Protein AF-A0A8S1ESE0-F1 (afdb_monomer_lite)

InterPro domains:
  IPR007255 Conserved oligomeric Golgi complex subunit 8 [PF04124] (12-196)
  IPR007255 Conserved oligomeric Golgi complex subunit 8 [PTHR21311] (11-193)

Foldseek 3Di:
DDDDPVVPVVVVVVPQPPVRVVVVVVVVVVVVVVVVVVVVVVCVVCVVVVVVVVVVVVVVVVVVVVVVVVVVVVVVVVVVVVVVVVVVVVVVVVVVVVVVVVVQVVPCPNVVVVLLCLLVVLVVCLVVVVLVVLLVQLVVLVVLVVPVVNCVDVSNVVSSVSSVVVLVVSLVVLVVVCVDDDDPVVNVVSVVSNVSSPVPD

Structure (mmCIF, N/CA/C/O backbone):
data_AF-A0A8S1ESE0-F1
#
_entry.id   AF-A0A8S1ESE0-F1
#
loop_
_atom_site.group_PDB
_atom_site.id
_atom_site.type_symbol
_atom_site.label_atom_id
_atom_site.label_alt_id
_atom_site.label_comp_id
_atom_site.label_asym_id
_atom_site.label_entity_id
_atom_site.label_seq_id
_atom_site.pdbx_PDB_ins_code
_atom_site.Cartn_x
_atom_site.Cartn_y
_atom_site.Cartn_z
_atom_site.occupancy
_atom_site.B_iso_or_equiv
_atom_site.auth_seq_id
_atom_site.auth_comp_id
_atom_site.auth_asym_id
_atom_site.auth_atom_id
_atom_site.pdbx_PDB_model_num
ATOM 1 N N . MET A 1 1 ? -16.650 19.717 72.708 1.00 40.62 1 MET A N 1
ATOM 2 C CA . MET A 1 1 ? -17.968 20.384 72.777 1.00 40.62 1 MET A CA 1
ATOM 3 C C . MET A 1 1 ? -19.010 19.280 72.796 1.00 40.62 1 MET A C 1
ATOM 5 O O . MET A 1 1 ? -19.643 18.995 71.796 1.00 40.62 1 MET A O 1
ATOM 9 N N . GLU A 1 2 ? -19.094 18.599 73.927 1.00 42.59 2 GLU A N 1
ATOM 10 C CA . GLU A 1 2 ? -20.045 17.534 74.241 1.00 42.59 2 GLU A CA 1
ATOM 11 C C . GLU A 1 2 ? -20.475 17.885 75.658 1.00 42.59 2 GLU A C 1
ATOM 13 O O . GLU A 1 2 ? -19.600 17.885 76.519 1.00 42.59 2 GLU A O 1
ATOM 18 N N . ASN A 1 3 ? -21.718 18.350 75.857 1.00 46.06 3 ASN A N 1
ATOM 19 C CA . ASN A 1 3 ? -22.438 18.314 77.148 1.00 46.06 3 ASN A CA 1
ATOM 20 C C . ASN A 1 3 ? -23.790 19.058 77.197 1.00 46.06 3 ASN A C 1
ATOM 22 O O . ASN A 1 3 ? -24.412 19.064 78.254 1.00 46.06 3 ASN A O 1
ATOM 26 N N . ASP A 1 4 ? -24.329 19.611 76.106 1.00 44.00 4 ASP A N 1
ATOM 27 C CA . ASP A 1 4 ? -25.572 20.409 76.213 1.00 44.00 4 ASP A CA 1
ATOM 28 C C . ASP A 1 4 ? -26.893 19.651 75.968 1.00 44.00 4 ASP A C 1
ATOM 30 O O . ASP A 1 4 ? -27.961 20.247 76.063 1.00 44.00 4 ASP A O 1
ATOM 34 N N . ILE A 1 5 ? -26.874 18.334 75.712 1.00 48.06 5 ILE A N 1
ATOM 35 C CA . ILE A 1 5 ? -28.115 17.548 75.498 1.00 48.06 5 ILE A CA 1
ATOM 36 C C . ILE A 1 5 ? -28.551 16.774 76.764 1.00 48.06 5 ILE A C 1
ATOM 38 O O . ILE A 1 5 ? -29.703 16.367 76.875 1.00 48.06 5 ILE A O 1
ATOM 42 N N . GLN A 1 6 ? -27.680 16.613 77.768 1.00 47.91 6 GLN A N 1
ATOM 43 C CA . GLN A 1 6 ? -27.980 15.813 78.972 1.00 47.91 6 GLN A CA 1
ATOM 44 C C . GLN A 1 6 ? -28.647 16.592 80.124 1.00 47.91 6 GLN A C 1
ATOM 46 O O . GLN A 1 6 ? -29.300 15.987 80.971 1.00 47.91 6 GLN A O 1
ATOM 51 N N . LEU A 1 7 ? -28.559 17.924 80.137 1.00 50.22 7 LEU A N 1
ATOM 52 C CA . LEU A 1 7 ? -29.044 18.773 81.237 1.00 50.22 7 LEU A CA 1
ATOM 53 C C . LEU A 1 7 ? -30.581 18.937 81.378 1.00 50.22 7 LEU A C 1
ATOM 55 O O . LEU A 1 7 ? -31.019 19.144 82.514 1.00 50.22 7 LEU A O 1
ATOM 59 N N . PRO A 1 8 ? -31.427 18.835 80.327 1.00 53.25 8 PRO A N 1
ATOM 60 C CA . PRO A 1 8 ? -32.885 18.909 80.498 1.00 53.25 8 PRO A CA 1
ATOM 61 C C . PRO A 1 8 ? -33.459 17.588 81.024 1.00 53.25 8 PRO A C 1
ATOM 63 O O . PRO A 1 8 ? -34.237 17.564 81.972 1.00 53.25 8 PRO A O 1
ATOM 66 N N . ILE A 1 9 ? -32.991 16.473 80.456 1.00 56.25 9 ILE A N 1
ATOM 67 C CA . ILE A 1 9 ? -33.501 15.128 80.736 1.00 56.25 9 ILE A CA 1
ATOM 68 C C . ILE A 1 9 ? -33.190 14.728 82.184 1.00 56.25 9 ILE A C 1
ATOM 70 O O . ILE A 1 9 ? -34.032 14.157 82.869 1.00 56.25 9 ILE A O 1
ATOM 74 N N . GLU A 1 10 ? -32.003 15.064 82.694 1.00 53.03 10 GLU A N 1
ATOM 75 C CA . GLU A 1 10 ? -31.595 14.678 84.049 1.00 53.03 10 GLU A CA 1
ATOM 76 C C . GLU A 1 10 ? -32.344 15.440 85.162 1.00 53.03 10 GLU A C 1
ATOM 78 O O . GLU A 1 10 ? -32.587 14.882 86.235 1.00 53.03 10 GLU A O 1
ATOM 83 N N . ASN A 1 11 ? -32.761 16.687 84.913 1.00 55.25 11 ASN A N 1
ATOM 84 C CA . ASN A 1 11 ? -33.540 17.485 85.869 1.00 55.25 11 ASN A CA 1
ATOM 85 C C . ASN A 1 11 ? -35.035 17.123 85.864 1.00 55.25 11 ASN A C 1
ATOM 87 O O . ASN A 1 11 ? -35.656 17.083 86.932 1.00 55.25 11 ASN A O 1
ATOM 91 N N . ASP A 1 12 ? -35.588 16.769 84.702 1.00 57.03 12 ASP A N 1
ATOM 92 C CA . ASP A 1 12 ? -36.960 16.260 84.583 1.00 57.03 12 ASP A CA 1
ATOM 93 C C . ASP A 1 12 ? -37.095 14.875 85.243 1.00 57.03 12 ASP A C 1
ATOM 95 O O . ASP A 1 12 ? -38.037 14.604 85.985 1.00 57.03 12 ASP A O 1
ATOM 99 N N . ILE A 1 13 ? -36.080 14.017 85.107 1.00 58.22 13 ILE A N 1
ATOM 100 C CA . ILE A 1 13 ? -36.031 12.700 85.761 1.00 58.22 13 ILE A CA 1
ATOM 101 C C . ILE A 1 13 ? -35.985 12.823 87.301 1.00 58.22 13 ILE A C 1
ATOM 103 O O . ILE A 1 13 ? -36.581 12.021 88.014 1.00 58.22 13 ILE A O 1
ATOM 107 N N . ARG A 1 14 ? -35.325 13.838 87.871 1.00 58.34 14 ARG A N 1
ATOM 108 C CA . ARG A 1 14 ? -35.243 13.998 89.342 1.00 58.34 14 ARG A CA 1
ATOM 109 C C . ARG A 1 14 ? -36.521 14.551 89.984 1.00 58.34 14 ARG A C 1
ATOM 111 O O . ARG A 1 14 ? -36.702 14.395 91.190 1.00 58.34 14 ARG A O 1
ATOM 118 N N . THR A 1 15 ? -37.389 15.196 89.207 1.00 61.25 15 THR A N 1
ATOM 119 C CA . THR A 1 15 ? -38.627 15.844 89.682 1.00 61.25 15 THR A CA 1
ATOM 120 C C . THR A 1 15 ? -39.879 14.988 89.474 1.00 61.25 15 THR A C 1
ATOM 122 O O . THR A 1 15 ? -40.893 15.197 90.142 1.00 61.25 15 THR A O 1
ATOM 125 N N . ILE A 1 16 ? -39.803 13.977 88.611 1.00 61.16 16 ILE A N 1
ATOM 126 C CA . ILE A 1 16 ? -40.883 13.032 88.334 1.00 61.16 16 ILE A CA 1
ATOM 127 C C . ILE A 1 16 ? -40.841 11.885 89.357 1.00 61.16 16 ILE A C 1
ATOM 129 O O . ILE A 1 16 ? -39.870 11.137 89.455 1.00 61.16 16 ILE A O 1
ATOM 133 N N . GLY A 1 17 ? -41.914 11.714 90.136 1.00 69.56 17 GLY A N 1
ATOM 134 C CA . GLY A 1 17 ? -42.020 10.614 91.101 1.00 69.56 17 GLY A CA 1
ATOM 135 C C . GLY A 1 17 ? -41.883 9.236 90.432 1.00 69.56 17 GLY A C 1
ATOM 136 O O . GLY A 1 17 ? -42.301 9.045 89.292 1.00 69.56 17 GLY A O 1
ATOM 137 N N . LEU A 1 18 ? -41.346 8.245 91.152 1.00 69.81 18 LEU A N 1
ATOM 138 C CA . LEU A 1 18 ? -41.041 6.889 90.646 1.00 69.81 18 LEU A CA 1
ATOM 139 C C . LEU A 1 18 ? -42.245 6.209 89.947 1.00 69.81 18 LEU A C 1
ATOM 141 O O . LEU A 1 18 ? -42.096 5.490 88.959 1.00 69.81 18 LEU A O 1
ATOM 145 N N . GLU A 1 19 ? -43.460 6.507 90.411 1.00 68.56 19 GLU A N 1
ATOM 146 C CA . GLU A 1 19 ? -44.725 6.041 89.824 1.00 68.56 19 GLU A CA 1
ATOM 147 C C . GLU A 1 19 ? -45.139 6.781 88.541 1.00 68.56 19 GLU A C 1
ATOM 149 O O . GLU A 1 19 ? -45.894 6.261 87.720 1.00 68.56 19 GLU A O 1
ATOM 154 N N . GLN A 1 20 ? -44.664 8.004 88.334 1.00 72.62 20 GLN A N 1
ATOM 155 C CA . GLN A 1 20 ? -44.895 8.768 87.112 1.00 72.62 20 GLN A CA 1
ATOM 156 C C . GLN A 1 20 ? -43.914 8.350 86.009 1.00 72.62 20 GLN A C 1
ATOM 158 O O . GLN A 1 20 ? -44.365 8.105 84.897 1.00 72.62 20 GLN A O 1
ATOM 163 N N . MET A 1 21 ? -42.650 8.060 86.336 1.00 72.25 21 MET A N 1
ATOM 164 C CA . MET A 1 21 ? -41.727 7.398 85.399 1.00 72.25 21 MET A CA 1
ATOM 165 C C . MET A 1 21 ? -42.177 5.999 84.995 1.00 72.25 21 MET A C 1
ATOM 167 O O . MET A 1 21 ? -42.034 5.608 83.840 1.00 72.25 21 MET A O 1
ATOM 171 N N . ARG A 1 22 ? -42.715 5.207 85.932 1.00 76.19 22 ARG A N 1
ATOM 172 C CA . ARG A 1 22 ? -43.282 3.894 85.588 1.00 76.19 22 ARG A CA 1
ATOM 173 C C . ARG A 1 22 ? -44.426 4.031 84.594 1.00 76.19 22 ARG A C 1
ATOM 175 O O . ARG A 1 22 ? -44.467 3.265 83.636 1.00 76.19 22 ARG A O 1
ATOM 182 N N . ARG A 1 23 ? -45.317 5.006 84.794 1.00 80.31 23 ARG A N 1
ATOM 183 C CA . ARG A 1 23 ? -46.411 5.304 83.857 1.00 80.31 23 ARG A CA 1
ATOM 184 C C . ARG A 1 23 ? -45.890 5.759 82.501 1.00 80.31 23 ARG A C 1
ATOM 186 O O . ARG A 1 23 ? -46.337 5.242 81.488 1.00 80.31 23 ARG A O 1
ATOM 193 N N . GLU A 1 24 ? -44.910 6.648 82.484 1.00 83.31 24 GLU A N 1
ATOM 194 C CA . GLU A 1 24 ? -44.305 7.166 81.259 1.00 83.31 24 GLU A CA 1
ATOM 195 C C . GLU A 1 24 ? -43.555 6.079 80.480 1.00 83.31 24 GLU A C 1
ATOM 197 O O . GLU A 1 24 ? -43.712 5.957 79.272 1.00 83.31 24 GLU A O 1
ATOM 202 N N . ARG A 1 25 ? -42.843 5.182 81.169 1.00 84.38 25 ARG A N 1
ATOM 203 C CA . ARG A 1 25 ? -42.200 4.014 80.553 1.00 84.38 25 ARG A CA 1
ATOM 204 C C . ARG A 1 25 ? -43.218 3.029 79.975 1.00 84.38 25 ARG A C 1
ATOM 206 O O . ARG A 1 25 ? -42.961 2.422 78.940 1.00 84.38 25 ARG A O 1
ATOM 213 N N . VAL A 1 26 ? -44.360 2.847 80.641 1.00 85.94 26 VAL A N 1
ATOM 214 C CA . VAL A 1 26 ? -45.461 2.012 80.133 1.00 85.94 26 VAL A CA 1
ATOM 215 C C . VAL A 1 26 ? -46.124 2.660 78.912 1.00 85.94 26 VAL A C 1
ATOM 217 O O . VAL A 1 26 ? -46.437 1.943 77.964 1.00 85.94 26 VAL A O 1
ATOM 220 N N . LEU A 1 27 ? -46.280 3.988 78.899 1.00 89.06 27 LEU A N 1
ATOM 221 C CA . LEU A 1 27 ? -46.780 4.751 77.749 1.00 89.06 27 LEU A CA 1
ATOM 222 C C . LEU A 1 27 ? -45.810 4.701 76.562 1.00 89.06 27 LEU A C 1
ATOM 224 O O . LEU A 1 27 ? -46.213 4.372 75.456 1.00 89.06 27 LEU A O 1
ATOM 228 N N . LEU A 1 28 ? -44.517 4.919 76.790 1.00 89.94 28 LEU A N 1
ATOM 229 C CA . LEU A 1 28 ? -43.495 4.799 75.749 1.00 89.94 28 LEU A CA 1
ATOM 230 C C . LEU A 1 28 ? -43.445 3.387 75.165 1.00 89.94 28 LEU A C 1
ATOM 232 O O . LEU A 1 28 ? -43.337 3.224 73.955 1.00 89.94 28 LEU A O 1
ATOM 236 N N . ALA A 1 29 ? -43.558 2.353 76.003 1.00 90.62 29 ALA A N 1
ATOM 237 C CA . ALA A 1 29 ? -43.597 0.973 75.532 1.00 90.62 29 ALA A CA 1
ATOM 238 C C . ALA A 1 29 ? -44.857 0.670 74.698 1.00 90.62 29 ALA A C 1
ATOM 240 O O . ALA A 1 29 ? -44.781 -0.099 73.737 1.00 90.62 29 ALA A O 1
ATOM 241 N N . SER A 1 30 ? -46.010 1.259 75.038 1.00 89.44 30 SER A N 1
ATOM 242 C CA . SER A 1 30 ? -47.233 1.096 74.246 1.00 89.44 30 SER A CA 1
ATOM 243 C C . SER A 1 30 ? -47.183 1.882 72.934 1.00 89.44 30 SER A C 1
ATOM 245 O O . SER A 1 30 ? -47.622 1.360 71.909 1.00 89.44 30 SER A O 1
ATOM 247 N N . GLU A 1 31 ? -46.592 3.078 72.926 1.00 92.62 31 GLU A N 1
ATOM 248 C CA . GLU A 1 31 ? -46.344 3.862 71.713 1.00 92.62 31 GLU A CA 1
ATOM 249 C C . GLU A 1 31 ? -45.363 3.164 70.774 1.00 92.62 31 GLU A C 1
ATOM 251 O O . GLU A 1 31 ? -45.646 3.049 69.584 1.00 92.62 31 GLU A O 1
ATOM 256 N N . LEU A 1 32 ? -44.263 2.615 71.297 1.00 92.75 32 LEU A N 1
ATOM 257 C CA . LEU A 1 32 ? -43.306 1.840 70.504 1.00 92.75 32 LEU A CA 1
ATOM 258 C C . LEU A 1 32 ? -43.990 0.662 69.811 1.00 92.75 32 LEU A C 1
ATOM 260 O O . LEU A 1 32 ? -43.833 0.471 68.608 1.00 92.75 32 LEU A O 1
ATOM 264 N N . LYS A 1 33 ? -44.818 -0.079 70.554 1.00 92.88 33 LYS A N 1
ATOM 265 C CA . LYS A 1 33 ? -45.583 -1.206 70.011 1.00 92.88 33 LYS A CA 1
ATOM 266 C C . LYS A 1 33 ? -46.629 -0.759 68.980 1.00 92.88 33 LYS A C 1
ATOM 268 O O . LYS A 1 33 ? -46.884 -1.472 68.013 1.00 92.88 33 LYS A O 1
ATOM 273 N N . SER A 1 34 ? -47.221 0.422 69.165 1.00 92.81 34 SER A N 1
ATOM 274 C CA . SER A 1 34 ? -48.139 1.037 68.197 1.00 92.81 34 SER A CA 1
ATOM 275 C C . SER A 1 34 ? -47.418 1.414 66.902 1.00 92.81 34 SER A C 1
ATOM 277 O O . SER A 1 34 ? -47.891 1.073 65.822 1.00 92.81 34 SER A O 1
ATOM 279 N N . ILE A 1 35 ? -46.249 2.051 66.995 1.00 93.88 35 ILE A N 1
ATOM 280 C CA . ILE A 1 35 ? -45.419 2.407 65.838 1.00 93.88 35 ILE A CA 1
ATOM 281 C C . ILE A 1 35 ? -44.959 1.148 65.102 1.00 93.88 35 ILE A C 1
ATOM 283 O O . ILE A 1 35 ? -45.039 1.092 63.880 1.00 93.88 35 ILE A O 1
ATOM 287 N N . GLU A 1 36 ? -44.536 0.113 65.825 1.00 93.56 36 GLU A N 1
ATOM 288 C CA . GLU A 1 36 ? -44.126 -1.161 65.234 1.00 93.56 36 GLU A CA 1
ATOM 289 C C . GLU A 1 36 ? -45.284 -1.824 64.468 1.00 93.56 36 GLU A C 1
ATOM 291 O O . GLU A 1 36 ? -45.109 -2.274 63.333 1.00 93.56 36 GLU A O 1
ATOM 296 N N . SER A 1 37 ? -46.499 -1.784 65.027 1.00 92.25 37 SER A N 1
ATOM 297 C CA . SER A 1 37 ? -47.714 -2.227 64.333 1.00 92.25 37 SER A CA 1
ATOM 298 C C . SER A 1 37 ? -48.011 -1.379 63.095 1.00 92.25 37 SER A C 1
ATOM 300 O O . SER A 1 37 ? -48.342 -1.931 62.051 1.00 92.25 37 SER A O 1
ATOM 302 N N . GLN A 1 38 ? -47.866 -0.053 63.176 1.00 94.56 38 GLN A N 1
ATOM 303 C CA . GLN A 1 38 ? -48.093 0.853 62.045 1.00 94.56 38 GLN A CA 1
ATOM 304 C C . GLN A 1 38 ? -47.075 0.639 60.920 1.00 94.56 38 GLN A C 1
ATOM 306 O O . GLN A 1 38 ? -47.450 0.663 59.750 1.00 94.56 38 GLN A O 1
ATOM 311 N N . ILE A 1 39 ? -45.804 0.398 61.253 1.00 91.75 39 ILE A N 1
ATOM 312 C CA . ILE A 1 39 ? -44.755 0.065 60.282 1.00 91.75 39 ILE A CA 1
ATOM 313 C C . ILE A 1 39 ? -45.067 -1.275 59.621 1.00 91.75 39 ILE A C 1
ATOM 315 O O . ILE A 1 39 ? -44.980 -1.376 58.400 1.00 91.75 39 ILE A O 1
ATOM 319 N N . SER A 1 40 ? -45.464 -2.281 60.403 1.00 91.19 40 SER A N 1
ATOM 320 C CA . SER A 1 40 ? -45.848 -3.593 59.878 1.00 91.19 40 SER A CA 1
ATOM 321 C C . SER A 1 40 ? -47.060 -3.494 58.945 1.00 91.19 40 SER A C 1
ATOM 323 O O . SER A 1 40 ? -47.020 -4.001 57.825 1.00 91.19 40 SER A O 1
ATOM 325 N N . ASP A 1 41 ? -48.096 -2.749 59.338 1.00 92.94 41 ASP A N 1
ATOM 326 C CA . ASP A 1 41 ? -49.284 -2.511 58.514 1.00 92.94 41 ASP A CA 1
ATOM 327 C C . ASP A 1 41 ? -48.955 -1.731 57.237 1.00 92.94 41 ASP A C 1
ATOM 329 O O . ASP A 1 41 ? -49.491 -2.033 56.169 1.00 92.94 41 ASP A O 1
ATOM 333 N N . LEU A 1 42 ? -48.072 -0.732 57.318 1.00 92.88 42 LEU A N 1
ATOM 334 C CA . LEU A 1 42 ? -47.628 0.041 56.160 1.00 92.88 42 LEU A CA 1
ATOM 335 C C . LEU A 1 42 ? -46.800 -0.824 55.203 1.00 92.88 42 LEU A C 1
ATOM 337 O O . LEU A 1 42 ? -47.025 -0.783 53.992 1.00 92.88 42 LEU A O 1
ATOM 341 N N . ALA A 1 43 ? -45.883 -1.630 55.740 1.00 91.12 43 ALA A N 1
ATOM 342 C CA . ALA A 1 43 ? -45.073 -2.569 54.976 1.00 91.12 43 ALA A CA 1
ATOM 343 C C . ALA A 1 43 ? -45.944 -3.639 54.309 1.00 91.12 43 ALA A C 1
ATOM 345 O O . ALA A 1 43 ? -45.733 -3.938 53.138 1.00 91.12 43 ALA A O 1
ATOM 346 N N . PHE A 1 44 ? -46.954 -4.165 55.008 1.00 91.31 44 PHE A N 1
ATOM 347 C CA . PHE A 1 44 ? -47.879 -5.159 54.469 1.00 91.31 44 PHE A CA 1
ATOM 348 C C . PHE A 1 44 ? -48.781 -4.568 53.379 1.00 91.31 44 PHE A C 1
ATOM 350 O O . PHE A 1 44 ? -48.894 -5.141 52.296 1.00 91.31 44 PHE A O 1
ATOM 357 N N . LYS A 1 45 ? -49.373 -3.389 53.617 1.00 92.06 45 LYS A N 1
ATOM 358 C CA . LYS A 1 45 ? -50.244 -2.713 52.639 1.00 92.06 45 LYS A CA 1
ATOM 359 C C . LYS A 1 45 ? -49.500 -2.311 51.366 1.00 92.06 45 LYS A C 1
ATOM 361 O O . LYS A 1 45 ? -50.055 -2.445 50.281 1.00 92.06 45 LYS A O 1
ATOM 366 N N . ASN A 1 46 ? -48.258 -1.841 51.491 1.00 92.44 46 ASN A N 1
ATOM 367 C CA . ASN A 1 46 ? -47.465 -1.343 50.362 1.00 92.44 46 ASN A CA 1
ATOM 368 C C . ASN A 1 46 ? -46.410 -2.337 49.854 1.00 92.44 46 ASN A C 1
ATOM 370 O O . ASN A 1 46 ? -45.582 -1.968 49.021 1.00 92.44 46 ASN A O 1
ATOM 374 N N . TYR A 1 47 ? -46.435 -3.596 50.308 1.00 93.50 47 TYR A N 1
ATOM 375 C CA . TYR A 1 47 ? -45.458 -4.615 49.910 1.00 93.50 47 TYR A CA 1
ATOM 376 C C . TYR A 1 47 ? -45.356 -4.759 48.387 1.00 93.50 47 TYR A C 1
ATOM 378 O O . TYR A 1 47 ? -44.253 -4.805 47.846 1.00 93.50 47 TYR A O 1
ATOM 386 N N . GLY A 1 48 ? -46.500 -4.775 47.690 1.00 93.19 48 GLY A N 1
ATOM 387 C CA . GLY A 1 48 ? -46.551 -4.846 46.227 1.00 93.19 48 GLY A CA 1
ATOM 388 C C . GLY A 1 48 ? -45.802 -3.688 45.569 1.00 93.19 48 GLY A C 1
ATOM 389 O O . GLY A 1 48 ? -44.930 -3.920 44.740 1.00 93.19 48 GLY A O 1
ATOM 390 N N . THR A 1 49 ? -46.048 -2.460 46.027 1.00 93.38 49 THR A N 1
ATOM 391 C CA . THR A 1 49 ? -45.393 -1.247 45.525 1.00 93.38 49 THR A CA 1
ATOM 392 C C . THR A 1 49 ? -43.883 -1.276 45.747 1.00 93.38 49 THR A C 1
ATOM 394 O O . THR A 1 49 ? -43.123 -0.920 44.850 1.00 93.38 49 THR A O 1
ATOM 397 N N . TYR A 1 50 ? -43.426 -1.728 46.920 1.00 93.75 50 TYR A N 1
ATOM 398 C CA . TYR A 1 50 ? -41.994 -1.874 47.197 1.00 93.75 50 TYR A CA 1
ATOM 399 C C . TYR A 1 50 ? -41.355 -2.977 46.348 1.00 93.75 50 TYR A C 1
ATOM 401 O O . TYR A 1 50 ? -40.254 -2.792 45.829 1.00 93.75 50 TYR A O 1
ATOM 409 N N . ALA A 1 51 ? -42.049 -4.100 46.161 1.00 94.06 51 ALA A N 1
ATOM 410 C CA . ALA A 1 51 ? -41.587 -5.183 45.303 1.00 94.06 51 ALA A CA 1
ATOM 411 C C . ALA A 1 51 ? -41.506 -4.744 43.831 1.00 94.06 51 ALA A C 1
ATOM 413 O O . ALA A 1 51 ? -40.526 -5.057 43.156 1.00 94.06 51 ALA A O 1
ATOM 414 N N . ASP A 1 52 ? -42.487 -3.984 43.345 1.00 95.62 52 ASP A N 1
ATOM 415 C CA . ASP A 1 52 ? -42.502 -3.426 41.991 1.00 95.62 52 ASP A CA 1
ATOM 416 C C . ASP A 1 52 ? -41.414 -2.369 41.794 1.00 95.62 52 ASP A C 1
ATOM 418 O O . ASP A 1 52 ? -40.699 -2.412 40.795 1.00 95.62 52 ASP A O 1
ATOM 422 N N . ALA A 1 53 ? -41.208 -1.475 42.764 1.00 95.19 53 ALA A N 1
ATOM 423 C CA . ALA A 1 53 ? -40.117 -0.500 42.731 1.00 95.19 53 ALA A CA 1
ATOM 424 C C . ALA A 1 53 ? -38.737 -1.182 42.733 1.00 95.19 53 ALA A C 1
ATOM 426 O O . ALA A 1 53 ? -37.831 -0.767 42.005 1.00 95.19 53 ALA A O 1
ATOM 427 N N . GLY A 1 54 ? -38.581 -2.256 43.513 1.00 95.50 54 GLY A N 1
ATOM 428 C CA . GLY A 1 54 ? -37.373 -3.079 43.529 1.00 95.50 54 GLY A CA 1
ATOM 429 C C . GLY A 1 54 ? -37.131 -3.782 42.192 1.00 95.50 54 GLY A C 1
ATOM 430 O O . GLY A 1 54 ? -36.020 -3.713 41.665 1.00 95.50 54 GLY A O 1
ATOM 431 N N . ARG A 1 55 ? -38.173 -4.387 41.602 1.00 95.12 55 ARG A N 1
ATOM 432 C CA . ARG A 1 55 ? -38.119 -4.993 40.259 1.00 95.12 55 ARG A CA 1
ATOM 433 C C . ARG A 1 55 ? -37.741 -3.970 39.192 1.00 95.12 55 ARG A C 1
ATOM 435 O O . ARG A 1 55 ? -36.775 -4.186 38.473 1.00 95.12 55 ARG A O 1
ATOM 442 N N . ALA A 1 56 ? -38.424 -2.827 39.154 1.00 95.12 56 ALA A N 1
ATOM 443 C CA . ALA A 1 56 ? -38.144 -1.764 38.193 1.00 95.12 56 ALA A CA 1
ATOM 444 C C . ALA A 1 56 ? -36.704 -1.242 38.319 1.00 95.12 56 ALA A C 1
ATOM 446 O O . ALA A 1 56 ? -36.027 -1.018 37.319 1.00 95.12 56 ALA A O 1
ATOM 447 N N . THR A 1 57 ? -36.203 -1.096 39.549 1.00 95.88 57 THR A N 1
ATOM 448 C CA . THR A 1 57 ? -34.818 -0.672 39.798 1.00 95.88 57 THR A CA 1
ATOM 449 C C . THR A 1 57 ? -33.819 -1.727 39.324 1.00 95.88 57 THR A C 1
ATOM 451 O O . THR A 1 57 ? -32.812 -1.380 38.706 1.00 95.88 57 THR A O 1
ATOM 454 N N . HIS A 1 58 ? -34.098 -3.010 39.568 1.00 96.12 58 HIS A N 1
ATOM 455 C CA . HIS A 1 58 ? -33.277 -4.116 39.078 1.00 96.12 58 HIS A CA 1
ATOM 456 C C . HIS A 1 58 ? -33.237 -4.159 37.544 1.00 96.12 58 HIS A C 1
ATOM 458 O O . HIS A 1 58 ? -32.152 -4.230 36.963 1.00 96.12 58 HIS A O 1
ATOM 464 N N . ASP A 1 59 ? -34.392 -4.035 36.891 1.00 96.19 59 ASP A N 1
ATOM 465 C CA . ASP A 1 59 ? -34.509 -4.029 35.432 1.00 96.19 59 ASP A CA 1
ATOM 466 C C . ASP A 1 59 ? -33.786 -2.826 34.811 1.00 96.19 59 ASP A C 1
ATOM 468 O O . ASP A 1 59 ? -33.033 -2.981 33.843 1.00 96.19 59 ASP A O 1
ATOM 472 N N . CYS A 1 60 ? -33.925 -1.637 35.409 1.00 95.75 60 CYS A N 1
ATOM 473 C CA . CYS A 1 60 ? -33.154 -0.455 35.025 1.00 95.75 60 CYS A CA 1
ATOM 474 C C . CYS A 1 60 ? -31.650 -0.710 35.155 1.00 95.75 60 CYS A C 1
ATOM 476 O O . CYS A 1 60 ? -30.902 -0.444 34.217 1.00 95.75 60 CYS A O 1
ATOM 478 N N . SER A 1 61 ? -31.196 -1.260 36.284 1.00 96.06 61 SER A N 1
ATOM 479 C CA . SER A 1 61 ? -29.775 -1.527 36.528 1.00 96.06 61 SER A CA 1
ATOM 480 C C . SER A 1 61 ? -29.197 -2.515 35.509 1.00 96.06 61 SER A C 1
ATOM 482 O O . SER A 1 61 ? -28.130 -2.275 34.947 1.00 96.06 61 SER A O 1
ATOM 484 N N . LYS A 1 62 ? -29.946 -3.576 35.184 1.00 96.75 62 LYS A N 1
ATOM 485 C CA . LYS A 1 62 ? -29.576 -4.543 34.144 1.00 96.75 62 LYS A CA 1
ATOM 486 C C . LYS A 1 62 ? -29.494 -3.895 32.761 1.00 96.75 62 LYS A C 1
ATOM 488 O O . LYS A 1 62 ? -28.542 -4.139 32.024 1.00 96.75 62 LYS A O 1
ATOM 493 N N . THR A 1 63 ? -30.469 -3.052 32.421 1.00 96.06 63 THR A N 1
ATOM 494 C CA . THR A 1 63 ? -30.506 -2.341 31.135 1.00 96.06 63 THR A CA 1
ATOM 495 C C . THR A 1 63 ? -29.325 -1.381 31.004 1.00 96.06 63 THR A C 1
ATOM 497 O O . THR A 1 63 ? -28.647 -1.381 29.979 1.00 96.06 63 THR A O 1
ATOM 500 N N . PHE A 1 64 ? -29.015 -0.620 32.058 1.00 95.75 64 PHE A N 1
ATOM 501 C CA . PHE A 1 64 ? -27.835 0.244 32.093 1.00 95.75 64 PHE A CA 1
ATOM 502 C C . PHE A 1 64 ? -26.525 -0.544 32.011 1.00 95.75 64 PHE A C 1
ATOM 504 O O . PHE A 1 64 ? -25.599 -0.088 31.345 1.00 95.75 64 PHE A O 1
ATOM 511 N N . GLY A 1 65 ? -26.453 -1.727 32.629 1.00 95.50 65 GLY A N 1
ATOM 512 C CA . GLY A 1 65 ? -25.317 -2.640 32.488 1.00 95.50 65 GLY A CA 1
ATOM 513 C C . GLY A 1 65 ? -25.074 -3.036 31.031 1.00 95.50 65 GLY A C 1
ATOM 514 O O . GLY A 1 65 ? -23.993 -2.789 30.506 1.00 95.50 65 GLY A O 1
ATOM 515 N N . GLY A 1 66 ? -26.106 -3.534 30.341 1.00 95.69 66 GLY A N 1
ATOM 516 C CA . GLY A 1 66 ? -25.994 -3.895 28.922 1.00 95.69 66 GLY A CA 1
ATOM 517 C C . GLY A 1 66 ? -25.698 -2.697 28.013 1.00 95.69 66 GLY A C 1
ATOM 518 O O . GLY A 1 66 ? -24.942 -2.807 27.052 1.00 95.69 66 GLY A O 1
ATOM 519 N N . MET A 1 67 ? -26.245 -1.521 28.331 1.00 95.25 67 MET A N 1
ATOM 520 C CA . MET A 1 67 ? -25.967 -0.294 27.584 1.00 95.25 67 MET A CA 1
ATOM 521 C C . MET A 1 67 ? -24.512 0.161 27.763 1.00 95.25 67 MET A C 1
ATOM 523 O O . MET A 1 67 ? -23.889 0.622 26.805 1.00 95.25 67 MET A O 1
ATOM 527 N N . ARG A 1 68 ? -23.944 -0.010 28.962 1.00 95.31 68 ARG A N 1
ATOM 528 C CA . ARG A 1 68 ? -22.531 0.260 29.237 1.00 95.31 68 ARG A CA 1
ATOM 529 C C . ARG A 1 68 ? -21.622 -0.694 28.468 1.00 95.31 68 ARG A C 1
ATOM 531 O O . ARG A 1 68 ? -20.736 -0.207 27.776 1.00 95.31 68 ARG A O 1
ATOM 538 N N . GLU A 1 69 ? -21.884 -1.999 28.523 1.00 95.75 69 GLU A N 1
ATOM 539 C CA . GLU A 1 69 ? -21.138 -3.005 27.748 1.00 95.75 69 GLU A CA 1
ATOM 540 C C . GLU A 1 69 ? -21.180 -2.689 26.247 1.00 95.75 69 GLU A C 1
ATOM 542 O O . GLU A 1 69 ? -20.141 -2.605 25.599 1.00 95.75 69 GLU A O 1
ATOM 547 N N . GLY A 1 70 ? -22.362 -2.379 25.702 1.00 94.69 70 GLY A N 1
ATOM 548 C CA . GLY A 1 70 ? -22.493 -1.986 24.297 1.00 94.69 70 GLY A CA 1
ATOM 549 C C . GLY A 1 70 ? -21.735 -0.701 23.942 1.00 94.69 70 GLY A C 1
ATOM 550 O O . GLY A 1 70 ? -21.255 -0.556 22.818 1.00 94.69 70 GLY A O 1
ATOM 551 N N . THR A 1 71 ? -21.595 0.228 24.891 1.00 95.56 71 THR A N 1
ATOM 552 C CA . THR A 1 71 ? -20.813 1.458 24.692 1.00 95.56 71 THR A CA 1
ATOM 553 C C . THR A 1 71 ? -19.309 1.173 24.721 1.00 95.56 71 THR A C 1
ATOM 555 O O . THR A 1 71 ? -18.572 1.724 23.904 1.00 95.56 71 THR A O 1
ATOM 558 N N . GLU A 1 72 ? -18.855 0.294 25.616 1.00 95.06 72 GLU A N 1
ATOM 559 C CA . GLU A 1 72 ? -17.460 -0.157 25.693 1.00 95.06 72 GLU A CA 1
ATOM 560 C C . GLU A 1 72 ? -17.063 -0.919 24.412 1.00 95.06 72 GLU A C 1
ATOM 562 O O . GLU A 1 72 ? -16.049 -0.589 23.789 1.00 95.06 72 GLU A O 1
ATOM 567 N N . ASP A 1 73 ? -17.920 -1.823 23.928 1.00 95.81 73 ASP A N 1
ATOM 568 C CA . ASP A 1 73 ? -17.738 -2.537 22.657 1.00 95.81 73 ASP A CA 1
ATOM 569 C C . ASP A 1 73 ? -17.692 -1.588 21.452 1.00 95.81 73 ASP A C 1
ATOM 571 O O . ASP A 1 73 ? -16.865 -1.742 20.548 1.00 95.81 73 ASP A O 1
ATOM 575 N N . LEU A 1 74 ? -18.585 -0.593 21.410 1.00 95.81 74 LEU A N 1
ATOM 576 C CA . LEU A 1 74 ? -18.604 0.397 20.334 1.00 95.81 74 LEU A CA 1
ATOM 577 C C . LEU A 1 74 ? -17.330 1.248 20.335 1.00 95.81 74 LEU A C 1
ATOM 579 O O . LEU A 1 74 ? -16.788 1.535 19.266 1.00 95.81 74 LEU A O 1
ATOM 583 N N . SER A 1 75 ? -16.842 1.624 21.519 1.00 94.88 75 SER A N 1
ATOM 584 C CA . SER A 1 75 ? -15.579 2.347 21.668 1.00 94.88 75 SER A CA 1
ATOM 585 C C . SER A 1 75 ? -14.412 1.523 21.124 1.00 94.88 75 SER A C 1
ATOM 587 O O . SER A 1 75 ? -13.649 2.024 20.298 1.00 94.88 75 SER A O 1
ATOM 589 N N . ALA A 1 76 ? -14.323 0.243 21.498 1.00 94.62 76 ALA A N 1
ATOM 590 C CA . ALA A 1 76 ? -13.284 -0.659 21.002 1.00 94.62 76 ALA A CA 1
ATOM 591 C C . ALA A 1 76 ? -13.329 -0.801 19.469 1.00 94.62 76 ALA A C 1
ATOM 593 O O . ALA A 1 76 ? -12.319 -0.615 18.788 1.00 94.62 76 ALA A O 1
ATOM 594 N N . ARG A 1 77 ? -14.517 -1.020 18.890 1.00 95.44 77 ARG A N 1
ATOM 595 C CA . ARG A 1 77 ? -14.690 -1.106 17.427 1.00 95.44 77 ARG A CA 1
ATOM 596 C C . ARG A 1 77 ? -14.350 0.197 16.706 1.00 95.44 77 ARG A C 1
ATOM 598 O O . ARG A 1 77 ? -13.855 0.165 15.581 1.00 95.44 77 ARG A O 1
ATOM 605 N N . SER A 1 78 ? -14.618 1.346 17.322 1.00 94.31 78 SER A N 1
ATOM 606 C CA . SER A 1 78 ? -14.256 2.655 16.769 1.00 94.31 78 SER A CA 1
ATOM 607 C C . SER A 1 78 ? -12.735 2.826 16.678 1.00 94.31 78 SER A C 1
ATOM 609 O O . SER A 1 78 ? -12.220 3.335 15.676 1.00 94.31 78 SER A O 1
ATOM 611 N N . GLU A 1 79 ? -11.997 2.367 17.688 1.00 94.25 79 GLU A N 1
ATOM 612 C CA . GLU A 1 79 ? -10.532 2.364 17.666 1.00 94.25 79 GLU A CA 1
ATOM 613 C C . GLU A 1 79 ? -9.981 1.400 16.607 1.00 94.25 79 GLU A C 1
ATOM 615 O O . GLU A 1 79 ? -9.125 1.789 15.808 1.00 94.25 79 GLU A O 1
ATOM 620 N N . GLU A 1 80 ? -10.519 0.180 16.523 1.00 94.81 80 GLU A N 1
ATOM 621 C CA . GLU A 1 80 ? -10.167 -0.790 15.476 1.00 94.81 80 GLU A CA 1
ATOM 622 C C . GLU A 1 80 ? -10.391 -0.219 14.071 1.00 94.81 80 GLU A C 1
ATOM 624 O O . GLU A 1 80 ? -9.511 -0.296 13.209 1.00 94.81 80 GLU A O 1
ATOM 629 N N . LEU A 1 81 ? -11.545 0.415 13.849 1.00 95.06 81 LEU A N 1
ATOM 630 C CA . LEU A 1 81 ? -11.885 1.055 12.584 1.00 95.06 81 LEU A CA 1
ATOM 631 C C . LEU A 1 81 ? -10.918 2.200 12.259 1.00 95.06 81 LEU A C 1
ATOM 633 O O . LEU A 1 81 ? -10.467 2.333 11.119 1.00 95.06 81 LEU A O 1
ATOM 637 N N . THR A 1 82 ? -10.557 3.005 13.258 1.00 95.19 82 THR A N 1
ATOM 638 C CA . THR A 1 82 ? -9.589 4.097 13.102 1.00 95.19 82 THR A CA 1
ATOM 639 C C . THR A 1 82 ? -8.221 3.561 12.683 1.00 95.19 82 THR A C 1
ATOM 641 O O . THR A 1 82 ? -7.616 4.085 11.743 1.00 95.19 82 THR A O 1
ATOM 644 N N . ASN A 1 83 ? -7.755 2.482 13.314 1.00 95.50 83 ASN A N 1
ATOM 645 C CA . ASN A 1 83 ? -6.497 1.825 12.960 1.00 95.50 83 ASN A CA 1
ATOM 646 C C . ASN A 1 83 ? -6.546 1.248 11.536 1.00 95.50 83 ASN A C 1
ATOM 648 O O . ASN A 1 83 ? -5.641 1.494 10.733 1.00 95.50 83 ASN A O 1
ATOM 652 N N . ALA A 1 84 ? -7.644 0.580 11.173 1.00 96.00 84 ALA A N 1
ATOM 653 C CA . ALA A 1 84 ? -7.848 0.052 9.827 1.00 96.00 84 ALA A CA 1
ATOM 654 C C . ALA A 1 84 ? -7.826 1.159 8.756 1.00 96.00 84 ALA A C 1
ATOM 656 O O . ALA A 1 84 ? -7.193 0.997 7.708 1.00 96.00 84 ALA A O 1
ATOM 657 N N . PHE A 1 85 ? -8.446 2.316 9.017 1.00 96.12 85 PHE A N 1
ATOM 658 C CA . PHE A 1 85 ? -8.394 3.465 8.109 1.00 96.12 85 PHE A CA 1
ATOM 659 C C . PHE A 1 85 ? -6.992 4.060 7.978 1.00 96.12 85 PHE A C 1
ATOM 661 O O . PHE A 1 85 ? -6.598 4.462 6.879 1.00 96.12 85 PHE A O 1
ATOM 668 N N . GLN A 1 86 ? -6.217 4.118 9.063 1.00 95.81 86 GLN A N 1
ATOM 669 C CA . GLN A 1 86 ? -4.831 4.582 8.999 1.00 95.81 86 GLN A CA 1
ATOM 670 C C . GLN A 1 86 ? -3.975 3.662 8.125 1.00 95.81 86 GLN A C 1
ATOM 672 O O . GLN A 1 86 ? -3.208 4.148 7.288 1.00 95.81 86 GLN A O 1
ATOM 677 N N . ASP A 1 87 ? -4.136 2.350 8.261 1.00 96.25 87 ASP A N 1
ATOM 678 C CA . ASP A 1 87 ? -3.402 1.378 7.455 1.00 96.25 87 ASP A CA 1
ATOM 679 C C . ASP A 1 87 ? -3.855 1.368 5.998 1.00 96.25 87 ASP A C 1
ATOM 681 O O . ASP A 1 87 ? -3.015 1.349 5.092 1.00 96.25 87 ASP A O 1
ATOM 685 N N . PHE A 1 88 ? -5.161 1.485 5.747 1.00 96.88 88 PHE A N 1
ATOM 686 C CA . PHE A 1 88 ? -5.684 1.700 4.402 1.00 96.88 88 PHE A CA 1
ATOM 687 C C . PHE A 1 88 ? -5.076 2.957 3.773 1.00 96.88 88 PHE A C 1
ATOM 689 O O . PHE A 1 88 ? -4.580 2.906 2.650 1.00 96.88 88 PHE A O 1
ATOM 696 N N . ARG A 1 89 ? -5.020 4.074 4.507 1.00 96.25 89 ARG A N 1
ATOM 697 C CA . ARG A 1 89 ? -4.431 5.327 4.019 1.00 96.25 89 ARG A CA 1
ATOM 698 C C . ARG A 1 89 ? -2.942 5.182 3.702 1.00 96.25 89 ARG A C 1
ATOM 700 O O . ARG A 1 89 ? -2.489 5.742 2.705 1.00 96.25 89 ARG A O 1
ATOM 707 N N . LYS A 1 90 ? -2.174 4.449 4.516 1.00 95.88 90 LYS A N 1
ATOM 708 C CA . LYS A 1 90 ? -0.757 4.154 4.230 1.00 95.88 90 LYS A CA 1
ATOM 709 C C . LYS A 1 90 ? -0.620 3.352 2.935 1.00 95.88 90 LYS A C 1
ATOM 711 O O . LYS A 1 90 ? 0.143 3.753 2.059 1.00 95.88 90 LYS A O 1
ATOM 716 N N . LYS A 1 91 ? -1.398 2.276 2.781 1.00 95.62 91 LYS A N 1
ATOM 717 C CA . LYS A 1 91 ? -1.393 1.440 1.568 1.00 95.62 91 LYS A CA 1
ATOM 718 C C . LYS A 1 91 ? -1.826 2.224 0.329 1.00 95.62 91 LYS A C 1
ATOM 720 O O . LYS A 1 91 ? -1.163 2.145 -0.697 1.00 95.62 91 LYS A O 1
ATOM 725 N N . ALA A 1 92 ? -2.873 3.038 0.438 1.00 95.94 92 ALA A N 1
ATOM 726 C CA . ALA A 1 92 ? -3.355 3.881 -0.652 1.00 95.94 92 ALA A CA 1
ATOM 727 C C . ALA A 1 92 ? -2.303 4.905 -1.102 1.00 95.94 92 ALA A C 1
ATOM 729 O O . ALA A 1 92 ? -2.146 5.131 -2.297 1.00 95.94 92 ALA A O 1
ATOM 730 N N . LYS A 1 93 ? -1.538 5.492 -0.170 1.00 95.25 93 LYS A N 1
ATOM 731 C CA . LYS A 1 93 ? -0.420 6.386 -0.514 1.00 95.25 93 LYS A CA 1
ATOM 732 C C . LYS A 1 93 ? 0.698 5.665 -1.265 1.00 95.25 93 LYS A C 1
ATOM 734 O O . LYS A 1 93 ? 1.214 6.222 -2.228 1.00 95.25 93 LYS A O 1
ATOM 739 N N . LEU A 1 94 ? 1.064 4.455 -0.836 1.00 94.94 94 LEU A N 1
ATOM 740 C CA . LEU A 1 94 ? 2.066 3.646 -1.539 1.00 94.94 94 LEU A CA 1
ATOM 741 C C . LEU A 1 94 ? 1.597 3.312 -2.957 1.00 94.94 94 LEU A C 1
ATOM 743 O O . LEU A 1 94 ? 2.329 3.552 -3.910 1.00 94.94 94 LEU A O 1
ATOM 747 N N . LEU A 1 95 ? 0.346 2.867 -3.099 1.00 95.00 95 LEU A N 1
ATOM 748 C CA . LEU A 1 95 ? -0.240 2.554 -4.399 1.00 95.00 95 LEU A CA 1
ATOM 749 C C . LEU A 1 95 ? -0.312 3.785 -5.315 1.00 95.00 95 LEU A C 1
ATOM 751 O O . LEU A 1 95 ? -0.005 3.687 -6.497 1.00 95.00 95 LEU A O 1
ATOM 755 N N . ALA A 1 96 ? -0.676 4.952 -4.779 1.00 94.44 96 ALA A N 1
ATOM 756 C CA . ALA A 1 96 ? -0.700 6.194 -5.548 1.00 94.44 96 ALA A CA 1
ATOM 757 C C . ALA A 1 96 ? 0.703 6.590 -6.042 1.00 94.44 96 ALA A C 1
ATOM 759 O O . ALA A 1 96 ? 0.849 7.006 -7.189 1.00 94.44 96 ALA A O 1
ATOM 760 N N . ALA A 1 97 ? 1.736 6.416 -5.211 1.00 93.19 97 ALA A N 1
ATOM 761 C CA . ALA A 1 97 ? 3.119 6.664 -5.612 1.00 93.19 97 ALA A CA 1
ATOM 762 C C . ALA A 1 97 ? 3.585 5.682 -6.703 1.00 93.19 97 ALA A C 1
ATOM 764 O O . ALA A 1 97 ? 4.197 6.099 -7.684 1.00 93.19 97 ALA A O 1
ATOM 765 N N . GLU A 1 98 ? 3.255 4.392 -6.580 1.00 91.75 98 GLU A N 1
ATOM 766 C CA . GLU A 1 98 ? 3.522 3.396 -7.627 1.00 91.75 98 GLU A CA 1
ATOM 767 C C . GLU A 1 98 ? 2.789 3.729 -8.930 1.00 91.75 98 GLU A C 1
ATOM 769 O O . GLU A 1 98 ? 3.378 3.668 -10.008 1.00 91.75 98 GLU A O 1
ATOM 774 N N . GLN A 1 99 ? 1.525 4.146 -8.848 1.00 92.62 99 GLN A N 1
ATOM 775 C CA . GLN A 1 99 ? 0.741 4.554 -10.008 1.00 92.62 99 GLN A CA 1
ATOM 776 C C . GLN A 1 99 ? 1.340 5.786 -10.696 1.00 92.62 99 GLN A C 1
ATOM 778 O O . GLN A 1 99 ? 1.406 5.821 -11.925 1.00 92.62 99 GLN A O 1
ATOM 783 N N . GLU A 1 100 ? 1.810 6.776 -9.935 1.00 90.06 100 GLU A N 1
ATOM 784 C CA . GLU A 1 100 ? 2.498 7.949 -10.480 1.00 90.06 100 GLU A CA 1
ATOM 785 C C . GLU A 1 100 ? 3.797 7.549 -11.197 1.00 90.06 100 GLU A C 1
ATOM 787 O O . GLU A 1 100 ? 4.074 8.028 -12.299 1.00 90.06 100 GLU A O 1
ATOM 792 N N . LEU A 1 101 ? 4.575 6.625 -10.620 1.00 85.69 101 LEU A N 1
ATOM 793 C CA . LEU A 1 101 ? 5.772 6.075 -11.265 1.00 85.69 101 LEU A CA 1
ATOM 794 C C . LEU A 1 101 ? 5.432 5.345 -12.568 1.00 85.69 101 LEU A C 1
ATOM 796 O O . LEU A 1 101 ? 6.106 5.552 -13.577 1.00 85.69 101 LEU A O 1
ATOM 800 N N . ILE A 1 102 ? 4.376 4.529 -12.572 1.00 85.56 102 ILE A N 1
ATOM 801 C CA . ILE A 1 102 ? 3.915 3.817 -13.769 1.00 85.56 102 ILE A CA 1
ATOM 802 C C . ILE A 1 102 ? 3.440 4.806 -14.835 1.00 85.56 102 ILE A C 1
ATOM 804 O O . ILE A 1 102 ? 3.798 4.647 -16.000 1.00 85.56 102 ILE A O 1
ATOM 808 N N . GLN A 1 103 ? 2.690 5.848 -14.469 1.00 85.81 103 GLN A N 1
ATOM 809 C CA . GLN A 1 103 ? 2.285 6.879 -15.426 1.00 85.81 103 GLN A CA 1
ATOM 810 C C . GLN A 1 103 ? 3.492 7.595 -16.033 1.00 85.81 103 GLN A C 1
ATOM 812 O O . GLN A 1 103 ? 3.556 7.732 -17.253 1.00 85.81 103 GLN A O 1
ATOM 817 N N . LYS A 1 104 ? 4.489 7.967 -15.219 1.00 82.06 104 LYS A N 1
ATOM 818 C CA . LYS A 1 104 ? 5.747 8.551 -15.714 1.00 82.06 104 LYS A CA 1
ATOM 819 C C . LYS A 1 104 ? 6.519 7.598 -16.629 1.00 82.06 104 LYS A C 1
ATOM 821 O O . LYS A 1 104 ? 7.165 8.047 -17.572 1.00 82.06 104 LYS A O 1
ATOM 826 N N . ALA A 1 105 ? 6.475 6.293 -16.367 1.00 76.19 105 ALA A N 1
ATOM 827 C CA . ALA A 1 105 ? 7.094 5.285 -17.228 1.00 76.19 105 ALA A CA 1
ATOM 828 C C . ALA A 1 105 ? 6.320 5.071 -18.544 1.00 76.19 105 ALA A C 1
ATOM 830 O O . ALA A 1 105 ? 6.925 4.779 -19.576 1.00 76.19 105 ALA A O 1
ATOM 831 N N . LEU A 1 106 ? 4.992 5.214 -18.526 1.00 77.88 106 LEU A N 1
ATOM 832 C CA . LEU A 1 106 ? 4.130 5.049 -19.698 1.00 77.88 106 LEU A CA 1
ATOM 833 C C . LEU A 1 106 ? 4.090 6.295 -20.593 1.00 77.88 106 LEU A C 1
ATOM 835 O O . LEU A 1 106 ? 3.749 6.186 -21.772 1.00 77.88 106 LEU A O 1
ATOM 839 N N . ASP A 1 107 ? 4.433 7.464 -20.054 1.00 79.50 107 ASP A N 1
ATOM 840 C CA . ASP A 1 107 ? 4.491 8.701 -20.820 1.00 79.50 107 ASP A CA 1
ATOM 841 C C . ASP A 1 107 ? 5.465 8.555 -22.001 1.00 79.50 107 ASP A C 1
ATOM 843 O O . ASP A 1 107 ? 6.660 8.308 -21.839 1.00 79.50 107 ASP A O 1
ATOM 847 N N . LYS A 1 108 ? 4.937 8.700 -23.218 1.00 66.12 108 LYS A N 1
ATOM 848 C CA . LYS A 1 108 ? 5.690 8.556 -24.472 1.00 66.12 108 LYS A CA 1
ATOM 849 C C . LYS A 1 108 ? 6.734 9.655 -24.663 1.00 66.12 108 LYS A C 1
ATOM 851 O O . LYS A 1 108 ? 7.621 9.491 -25.495 1.00 66.12 108 LYS A O 1
ATOM 856 N N . SER A 1 109 ? 6.628 10.758 -23.920 1.00 65.81 109 SER A N 1
ATOM 857 C CA . SER A 1 109 ? 7.648 11.810 -23.877 1.00 65.81 109 SER A CA 1
ATOM 858 C C . SER A 1 109 ? 8.870 11.424 -23.035 1.00 65.81 109 SER A C 1
ATOM 860 O O . SER A 1 109 ? 9.870 12.142 -23.032 1.00 65.81 109 SER A O 1
ATOM 862 N N . ASN A 1 110 ? 8.823 10.282 -22.338 1.00 72.44 110 ASN A N 1
ATOM 863 C CA . ASN A 1 110 ? 9.933 9.814 -21.529 1.00 72.44 110 ASN A CA 1
ATOM 864 C C . ASN A 1 110 ? 11.115 9.399 -22.433 1.00 72.44 110 ASN A C 1
ATOM 866 O O . ASN A 1 110 ? 10.948 8.526 -23.291 1.00 72.44 110 ASN A O 1
ATOM 870 N N . PRO A 1 111 ? 12.329 9.945 -22.221 1.00 72.88 111 PRO A N 1
ATOM 871 C CA . PRO A 1 111 ? 13.521 9.597 -23.004 1.00 72.88 111 PRO A CA 1
ATOM 872 C C . PRO A 1 111 ? 13.866 8.098 -22.954 1.00 72.88 111 PRO A C 1
ATOM 874 O O . PRO A 1 111 ? 14.558 7.583 -23.833 1.00 72.88 111 PRO A O 1
ATOM 877 N N . LEU A 1 112 ? 13.348 7.360 -21.965 1.00 77.62 112 LEU A N 1
ATOM 878 C CA . LEU A 1 112 ? 13.472 5.907 -21.903 1.00 77.62 112 LEU A CA 1
ATOM 879 C C . LEU A 1 112 ? 12.783 5.206 -23.084 1.00 77.62 112 LEU A C 1
ATOM 881 O O . LEU A 1 112 ? 13.323 4.229 -23.602 1.00 77.62 112 LEU A O 1
ATOM 885 N N . TRP A 1 113 ? 11.628 5.699 -23.542 1.00 81.00 113 TRP A N 1
ATOM 886 C CA . TRP A 1 113 ? 10.948 5.140 -24.715 1.00 81.00 113 TRP A CA 1
ATOM 887 C C . TRP A 1 113 ? 11.762 5.337 -25.986 1.00 81.00 113 TRP A C 1
ATOM 889 O O . TRP A 1 113 ? 11.811 4.440 -26.829 1.00 81.00 113 TRP A O 1
ATOM 899 N N . GLU A 1 114 ? 12.443 6.476 -26.111 1.00 82.06 114 GLU A N 1
ATOM 900 C CA . GLU A 1 114 ? 13.334 6.718 -27.237 1.00 82.06 114 GLU A CA 1
ATOM 901 C C . GLU A 1 114 ? 14.480 5.704 -27.251 1.00 82.06 114 GLU A C 1
ATOM 903 O O . GLU A 1 114 ? 14.690 5.053 -28.278 1.00 82.06 114 GLU A O 1
ATOM 908 N N . LEU A 1 115 ? 15.129 5.478 -26.104 1.00 84.56 115 LEU A N 1
ATOM 909 C CA . LEU A 1 115 ? 16.186 4.477 -25.956 1.00 84.56 115 LEU A CA 1
ATOM 910 C C . LEU A 1 115 ? 15.688 3.059 -26.287 1.00 84.56 115 LEU A C 1
ATOM 912 O O . LEU A 1 115 ? 16.320 2.346 -27.065 1.00 84.56 115 LEU A O 1
ATOM 916 N N . LEU A 1 116 ? 14.534 2.659 -25.745 1.00 85.31 116 LEU A N 1
ATOM 917 C CA . LEU A 1 116 ? 13.932 1.343 -25.997 1.00 85.31 116 LEU A CA 1
ATOM 918 C C . LEU A 1 116 ? 13.494 1.159 -27.459 1.00 85.31 116 LEU A C 1
ATOM 920 O O . LEU A 1 116 ? 13.425 0.029 -27.939 1.00 85.31 116 LEU A O 1
ATOM 924 N N . SER A 1 117 ? 13.225 2.249 -28.183 1.00 86.81 117 SER A N 1
ATOM 925 C CA . SER A 1 117 ? 12.858 2.212 -29.603 1.00 86.81 117 SER A CA 1
ATOM 926 C C . SER A 1 117 ? 14.052 2.063 -30.554 1.00 86.81 117 SER A C 1
ATOM 928 O O . SER A 1 117 ? 13.854 1.691 -31.714 1.00 86.81 117 SER A O 1
ATOM 930 N N . LEU A 1 118 ? 15.284 2.328 -30.094 1.00 90.25 118 LEU A N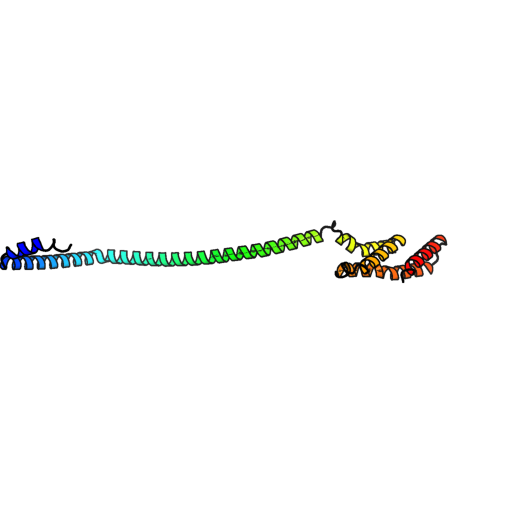 1
ATOM 931 C CA . LEU A 1 118 ? 16.479 2.335 -30.947 1.00 90.25 118 LEU A CA 1
ATOM 932 C C . LEU A 1 118 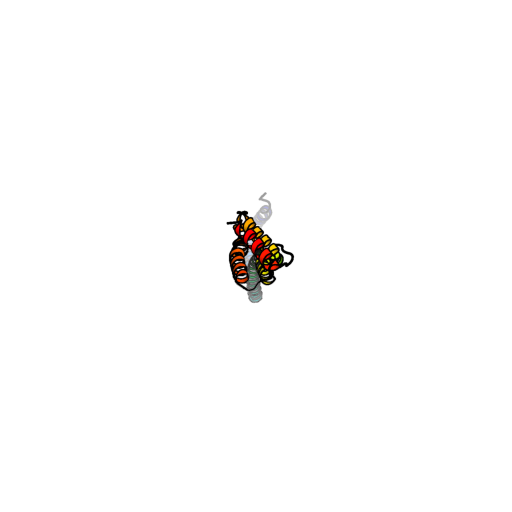? 16.725 1.019 -31.699 1.00 90.25 118 LEU A C 1
ATOM 934 O O . LEU A 1 118 ? 17.026 1.108 -32.886 1.00 90.25 118 LEU A O 1
ATOM 938 N N . PRO A 1 119 ? 16.563 -0.185 -31.109 1.00 90.62 119 PRO A N 1
ATOM 939 C CA . PRO A 1 119 ? 16.747 -1.432 -31.853 1.00 90.62 119 PRO A CA 1
ATOM 940 C C . PRO A 1 119 ? 15.763 -1.574 -33.023 1.00 90.62 119 PRO A C 1
ATOM 942 O O . PRO A 1 119 ? 16.149 -1.956 -34.120 1.00 90.62 119 PRO A O 1
ATOM 945 N N . SER A 1 120 ? 14.501 -1.177 -32.829 1.00 89.38 120 SER A N 1
ATOM 946 C CA . SER A 1 120 ? 13.498 -1.193 -33.902 1.00 89.38 120 SER A CA 1
ATOM 947 C C . SER A 1 120 ? 13.831 -0.177 -35.003 1.00 89.38 120 SER A C 1
ATOM 949 O O . SER A 1 120 ? 13.747 -0.485 -36.194 1.00 89.38 120 SER A O 1
ATOM 951 N N . LYS A 1 121 ? 14.284 1.028 -34.623 1.00 89.88 121 LYS A N 1
ATOM 952 C CA . LYS A 1 121 ? 14.768 2.034 -35.583 1.00 89.88 121 LYS A CA 1
ATOM 953 C C . LYS A 1 121 ? 15.995 1.531 -36.349 1.00 89.88 121 LYS A C 1
ATOM 955 O O . LYS A 1 121 ? 16.055 1.723 -37.561 1.00 89.88 121 LYS A O 1
ATOM 960 N N . MET A 1 122 ? 16.930 0.860 -35.676 1.00 90.88 122 MET A N 1
ATOM 961 C CA . MET A 1 122 ? 18.1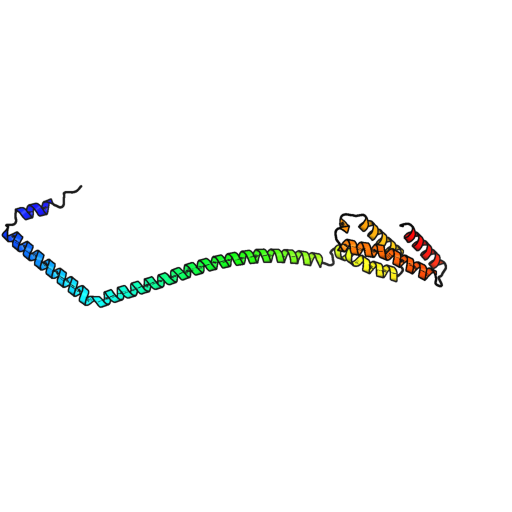03 0.233 -36.288 1.00 90.88 122 MET A CA 1
ATOM 962 C C . MET A 1 122 ? 17.678 -0.754 -37.380 1.00 90.88 122 MET A C 1
ATOM 964 O O . MET A 1 122 ? 18.126 -0.626 -38.516 1.00 90.88 122 MET A O 1
ATOM 968 N N . ASP A 1 123 ? 16.738 -1.653 -37.090 1.00 88.31 123 ASP A N 1
ATOM 969 C CA . ASP A 1 123 ? 16.229 -2.617 -38.072 1.00 88.31 123 ASP A CA 1
ATOM 970 C C . ASP A 1 123 ? 15.631 -1.936 -39.319 1.00 88.31 123 ASP A C 1
ATOM 972 O O . ASP A 1 123 ? 15.815 -2.401 -40.447 1.00 88.31 123 ASP A O 1
ATOM 976 N N . VAL A 1 124 ? 14.926 -0.812 -39.139 1.00 89.19 124 VAL A N 1
ATOM 977 C CA . VAL A 1 124 ? 14.409 -0.002 -40.256 1.00 89.19 124 VAL A CA 1
ATOM 978 C C . VAL A 1 124 ? 15.551 0.617 -41.064 1.00 89.19 124 VAL A C 1
ATOM 980 O O . VAL A 1 124 ? 15.514 0.565 -42.292 1.00 89.19 124 VAL A O 1
ATOM 983 N N . CYS A 1 125 ? 16.577 1.157 -40.403 1.00 87.38 125 CYS A N 1
ATOM 984 C CA . CYS A 1 125 ? 17.727 1.776 -41.066 1.00 87.38 125 CYS A CA 1
ATOM 985 C C . CYS A 1 125 ? 18.520 0.768 -41.895 1.00 87.38 125 CYS A C 1
ATOM 987 O O . CYS A 1 125 ? 18.900 1.068 -43.027 1.00 87.38 125 CYS A O 1
ATOM 989 N N . ILE A 1 126 ? 18.706 -0.440 -41.360 1.00 85.69 126 ILE A N 1
ATOM 990 C CA . ILE A 1 126 ? 19.382 -1.539 -42.047 1.00 85.69 126 ILE A CA 1
ATOM 991 C C . ILE A 1 126 ? 18.598 -1.948 -43.301 1.00 85.69 126 ILE A C 1
ATOM 993 O O . ILE A 1 126 ? 19.168 -1.998 -44.391 1.00 85.69 126 ILE A O 1
ATOM 997 N N . ARG A 1 127 ? 17.282 -2.179 -43.177 1.00 85.19 127 ARG A N 1
ATOM 998 C CA . ARG A 1 127 ? 16.429 -2.569 -44.316 1.00 85.19 127 ARG A CA 1
ATOM 999 C C . ARG A 1 127 ? 16.332 -1.489 -45.393 1.00 85.19 127 ARG A C 1
ATOM 1001 O O . ARG A 1 127 ? 16.301 -1.818 -46.574 1.00 85.19 127 ARG A O 1
ATOM 1008 N N . ALA A 1 128 ? 16.292 -0.219 -44.997 1.00 85.44 128 ALA A N 1
ATOM 1009 C CA . ALA A 1 128 ? 16.207 0.915 -45.916 1.00 85.44 128 ALA A CA 1
ATOM 1010 C C . ALA A 1 128 ? 17.558 1.301 -46.554 1.00 85.44 128 ALA A C 1
ATOM 1012 O O . ALA A 1 128 ? 17.586 2.143 -47.446 1.00 85.44 128 ALA A O 1
ATOM 1013 N N . GLY A 1 129 ? 18.675 0.699 -46.123 1.00 81.62 129 GLY A N 1
ATOM 1014 C CA . GLY A 1 129 ? 20.009 0.980 -46.666 1.00 81.62 129 GLY A CA 1
ATOM 1015 C C . GLY A 1 129 ? 20.663 2.260 -46.131 1.00 81.62 129 GLY A C 1
ATOM 1016 O O . GLY A 1 129 ? 21.625 2.751 -46.722 1.00 81.62 129 GLY A O 1
ATOM 1017 N N . TYR A 1 130 ? 20.185 2.802 -45.007 1.00 86.50 130 TYR A N 1
ATOM 1018 C CA . TYR A 1 130 ? 20.786 3.959 -44.333 1.00 86.50 130 TYR A CA 1
ATOM 1019 C C . TYR A 1 130 ? 21.995 3.538 -43.481 1.00 86.50 130 TYR A C 1
ATOM 1021 O O . TYR A 1 130 ? 21.965 3.590 -42.250 1.00 86.50 130 TYR A O 1
ATOM 1029 N N . TYR A 1 131 ? 23.074 3.108 -44.140 1.00 83.19 131 TYR A N 1
ATOM 1030 C CA . TYR A 1 131 ? 24.248 2.522 -43.479 1.00 83.19 131 TYR A CA 1
ATOM 1031 C C . TYR A 1 131 ? 25.005 3.497 -42.567 1.00 83.19 131 TYR A C 1
ATOM 1033 O O . TYR A 1 131 ? 25.463 3.086 -41.504 1.00 83.19 131 TYR A O 1
ATOM 1041 N N . ASP A 1 132 ? 25.079 4.787 -42.913 1.00 82.50 132 ASP A N 1
ATOM 1042 C CA . ASP A 1 132 ? 25.731 5.795 -42.062 1.00 82.50 132 ASP A CA 1
ATOM 1043 C C . ASP A 1 132 ? 24.968 6.027 -40.743 1.00 82.50 132 ASP A C 1
ATOM 1045 O O . ASP A 1 132 ? 25.586 6.216 -39.693 1.00 82.50 132 ASP A O 1
ATOM 1049 N N . LEU A 1 133 ? 23.630 5.964 -40.768 1.00 85.75 133 LEU A N 1
ATOM 1050 C CA . LEU A 1 133 ? 22.811 6.075 -39.555 1.00 85.75 133 LEU A CA 1
ATOM 1051 C C . LEU A 1 133 ? 22.869 4.788 -38.722 1.00 85.75 133 LEU A C 1
ATOM 1053 O O . LEU A 1 133 ? 22.917 4.829 -37.497 1.00 85.75 133 LEU A O 1
ATOM 1057 N N . ALA A 1 134 ? 22.899 3.631 -39.381 1.00 87.69 134 ALA A N 1
ATOM 1058 C CA . ALA A 1 134 ? 23.094 2.362 -38.693 1.00 87.69 134 ALA A CA 1
ATOM 1059 C C . ALA A 1 134 ? 24.470 2.319 -37.996 1.00 87.69 134 ALA A C 1
ATOM 1061 O O . ALA A 1 134 ? 24.582 1.912 -36.844 1.00 87.69 134 ALA A O 1
ATOM 1062 N N . TYR A 1 135 ? 25.507 2.848 -38.649 1.00 85.06 135 TYR A N 1
ATOM 1063 C CA . TYR A 1 135 ? 26.843 2.989 -38.076 1.00 85.06 135 TYR A CA 1
ATOM 1064 C C . TYR A 1 135 ? 26.867 3.891 -36.834 1.00 85.06 135 TYR A C 1
ATOM 1066 O O . TYR A 1 135 ? 27.459 3.524 -35.815 1.00 85.06 135 TYR A O 1
ATOM 1074 N N . SER A 1 136 ? 26.191 5.044 -36.872 1.00 88.44 136 SER A N 1
ATOM 1075 C CA . SER A 1 136 ? 26.123 5.934 -35.707 1.00 88.44 136 SER A CA 1
ATOM 1076 C C . SER A 1 136 ? 25.389 5.292 -34.523 1.00 88.44 136 SER A C 1
ATOM 1078 O O . SER A 1 136 ? 25.839 5.428 -33.384 1.00 88.44 136 SER A O 1
ATOM 1080 N N . LEU A 1 137 ? 24.326 4.520 -34.777 1.00 89.69 137 LEU A N 1
ATOM 1081 C CA . LEU A 1 137 ? 23.598 3.769 -33.749 1.00 89.69 137 LEU A CA 1
ATOM 1082 C C . LEU A 1 137 ? 24.439 2.643 -33.123 1.00 89.69 137 LEU A C 1
ATOM 1084 O O . LEU A 1 137 ? 24.390 2.448 -31.908 1.00 89.69 137 LEU A O 1
ATOM 1088 N N . THR A 1 138 ? 25.245 1.929 -33.913 1.00 88.81 138 THR A N 1
ATOM 1089 C CA . THR A 1 138 ? 26.181 0.918 -33.393 1.00 88.81 138 THR A CA 1
ATOM 1090 C C . THR A 1 138 ? 27.247 1.559 -32.504 1.00 88.81 138 THR A C 1
ATOM 1092 O O . THR A 1 138 ? 27.518 1.056 -31.412 1.00 88.81 138 THR A O 1
ATOM 1095 N N . ASN A 1 139 ? 27.805 2.704 -32.911 1.00 87.50 139 ASN A N 1
ATOM 1096 C CA . ASN A 1 139 ? 28.772 3.446 -32.095 1.00 87.50 139 ASN A CA 1
ATOM 1097 C C . ASN A 1 139 ? 28.161 3.941 -30.783 1.00 87.50 139 ASN A C 1
ATOM 1099 O O . ASN A 1 139 ? 28.803 3.855 -29.737 1.00 87.50 139 ASN A O 1
ATOM 1103 N N . TYR A 1 140 ? 26.911 4.399 -30.817 1.00 88.25 140 TYR A N 1
ATOM 1104 C CA . TYR A 1 140 ? 26.178 4.761 -29.609 1.00 88.25 140 TYR A CA 1
ATOM 1105 C C . TYR A 1 140 ? 26.004 3.557 -28.666 1.00 88.25 140 TYR A C 1
ATOM 1107 O O . TYR A 1 140 ? 26.280 3.669 -27.474 1.00 88.25 140 TYR A O 1
ATOM 1115 N N . GLY A 1 141 ? 25.661 2.375 -29.194 1.00 87.31 141 GLY A N 1
ATOM 1116 C CA . GLY A 1 141 ? 25.646 1.125 -28.424 1.00 87.31 141 GLY A CA 1
ATOM 1117 C C . GLY A 1 141 ? 27.010 0.770 -27.812 1.00 87.31 141 GLY A C 1
ATOM 1118 O O . GLY A 1 141 ? 27.090 0.336 -26.666 1.00 87.31 141 GLY A O 1
ATOM 1119 N N . MET A 1 142 ? 28.121 1.000 -28.514 1.00 86.38 142 MET A N 1
ATOM 1120 C CA . MET A 1 142 ? 29.462 0.786 -27.946 1.00 86.38 142 MET A CA 1
ATOM 1121 C C . MET A 1 142 ? 29.806 1.806 -26.848 1.00 86.38 142 MET A C 1
ATOM 1123 O O . MET A 1 142 ? 30.395 1.438 -25.834 1.00 86.38 142 MET A O 1
ATOM 1127 N N . GLN A 1 143 ? 29.401 3.069 -26.995 1.00 86.56 143 GLN A N 1
ATOM 1128 C CA . GLN A 1 143 ? 29.573 4.087 -25.952 1.00 86.56 143 GLN A CA 1
ATOM 1129 C C . GLN A 1 143 ? 28.750 3.763 -24.699 1.00 86.56 143 GLN A C 1
ATOM 1131 O O . GLN A 1 143 ? 29.255 3.888 -23.583 1.00 86.56 143 GLN A O 1
ATOM 1136 N N . LEU A 1 144 ? 27.521 3.265 -24.870 1.00 84.19 144 LEU A N 1
ATOM 1137 C CA . LEU A 1 144 ? 26.706 2.762 -23.763 1.00 84.19 144 LEU A CA 1
ATOM 1138 C C . LEU A 1 144 ? 27.400 1.603 -23.033 1.00 84.19 144 LEU A C 1
ATOM 1140 O O . LEU A 1 144 ? 27.365 1.569 -21.806 1.00 84.19 144 LEU A O 1
ATOM 1144 N N . HIS A 1 145 ? 28.100 0.717 -23.754 1.00 82.12 145 HIS A N 1
ATOM 1145 C CA . HIS A 1 145 ? 28.923 -0.350 -23.166 1.00 82.12 145 HIS A CA 1
ATOM 1146 C C . HIS A 1 145 ? 30.161 0.139 -22.398 1.00 82.12 145 HIS A C 1
ATOM 1148 O O . HIS A 1 145 ? 30.661 -0.556 -21.512 1.00 82.12 145 HIS A O 1
ATOM 1154 N N . GLN A 1 146 ? 30.676 1.322 -22.718 1.00 83.06 146 GLN A N 1
ATOM 1155 C CA . GLN A 1 146 ? 31.806 1.913 -21.999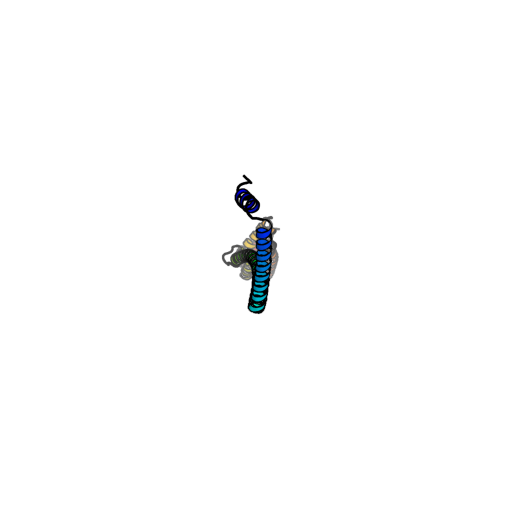 1.00 83.06 146 GLN A CA 1
ATOM 1156 C C . GLN A 1 146 ? 31.345 2.623 -20.718 1.00 83.06 146 GLN A C 1
ATOM 1158 O O . GLN A 1 146 ? 32.093 2.720 -19.743 1.00 83.06 146 GLN A O 1
ATOM 1163 N N . GLN A 1 147 ? 30.089 3.076 -20.677 1.00 83.38 147 GLN A N 1
ATOM 1164 C CA . GLN A 1 147 ? 29.497 3.710 -19.505 1.00 83.38 147 GLN A CA 1
ATOM 1165 C C . GLN A 1 147 ? 28.998 2.665 -18.493 1.00 83.38 147 GLN A C 1
ATOM 1167 O O . GLN A 1 147 ? 27.815 2.331 -18.407 1.00 83.38 147 GLN A O 1
ATOM 1172 N N . SER A 1 148 ? 29.922 2.190 -17.654 1.00 64.88 148 SER A N 1
ATOM 1173 C CA . SER A 1 148 ? 29.707 1.129 -16.652 1.00 64.88 148 SER A CA 1
ATOM 1174 C C . SER A 1 148 ? 28.550 1.363 -15.665 1.00 64.88 148 SER A C 1
ATOM 1176 O O . SER A 1 148 ? 28.030 0.405 -15.095 1.00 64.88 148 SER A O 1
ATOM 1178 N N . GLN A 1 149 ? 28.112 2.610 -15.457 1.00 70.94 149 GLN A N 1
ATOM 1179 C CA . GLN A 1 149 ? 26.973 2.924 -14.585 1.00 70.94 149 GLN A CA 1
ATOM 1180 C C . GLN A 1 149 ? 25.616 2.629 -15.241 1.00 70.94 149 GLN A C 1
ATOM 1182 O O . GLN A 1 149 ? 24.692 2.221 -14.541 1.00 70.94 149 GLN A O 1
ATOM 1187 N N . LEU A 1 150 ? 25.492 2.785 -16.564 1.00 70.88 150 LEU A N 1
ATOM 1188 C CA . LEU A 1 150 ? 24.221 2.615 -17.278 1.00 70.88 150 LEU A CA 1
ATOM 1189 C C . LEU A 1 150 ? 23.922 1.140 -17.600 1.00 70.88 150 LEU A C 1
ATOM 1191 O O . LEU A 1 150 ? 22.769 0.716 -17.556 1.00 70.88 150 LEU A O 1
ATOM 1195 N N . ILE A 1 151 ? 24.958 0.329 -17.830 1.00 72.75 151 ILE A N 1
ATOM 1196 C CA . ILE A 1 151 ? 24.848 -1.113 -18.146 1.00 72.75 151 ILE A CA 1
ATOM 1197 C C . ILE A 1 151 ? 24.352 -1.948 -16.965 1.00 72.75 151 ILE A C 1
ATOM 1199 O O . ILE A 1 151 ? 23.848 -3.055 -17.155 1.00 72.75 151 ILE A O 1
ATOM 1203 N N . LYS A 1 152 ? 24.467 -1.435 -15.733 1.00 74.69 152 LYS A N 1
ATOM 1204 C CA . LYS A 1 152 ? 23.931 -2.115 -14.543 1.00 74.69 152 LYS A CA 1
ATOM 1205 C C . LYS A 1 152 ? 22.432 -2.388 -14.674 1.00 74.69 152 LYS A C 1
ATOM 1207 O O . LYS A 1 152 ? 21.939 -3.349 -14.091 1.00 74.69 152 LYS A O 1
ATOM 1212 N N . ASN A 1 153 ? 21.712 -1.572 -15.448 1.00 81.69 153 ASN A N 1
ATOM 1213 C CA . ASN A 1 153 ? 20.323 -1.838 -15.776 1.00 81.69 153 ASN A CA 1
ATOM 1214 C C . ASN A 1 153 ? 20.229 -2.878 -16.919 1.00 81.69 153 ASN A C 1
ATOM 1216 O O . ASN A 1 153 ? 20.678 -2.601 -18.037 1.00 81.69 153 ASN A O 1
ATOM 1220 N N . PRO A 1 154 ? 19.593 -4.044 -16.695 1.00 84.62 154 PRO A N 1
ATOM 1221 C CA . PRO A 1 154 ? 19.511 -5.110 -17.694 1.00 84.62 154 PRO A CA 1
ATOM 1222 C C . PRO A 1 154 ? 18.745 -4.705 -18.963 1.00 84.62 154 PRO A C 1
ATOM 1224 O O . PRO A 1 154 ? 18.990 -5.280 -20.022 1.00 84.62 154 PRO A O 1
ATOM 1227 N N . LEU A 1 155 ? 17.836 -3.724 -18.887 1.00 83.12 155 LEU A N 1
ATOM 1228 C CA . LEU A 1 155 ? 17.117 -3.212 -20.058 1.00 83.12 155 LEU A CA 1
ATOM 1229 C C . LEU A 1 155 ? 18.048 -2.414 -20.973 1.00 83.12 155 LEU A C 1
ATOM 1231 O O . LEU A 1 155 ? 18.071 -2.654 -22.178 1.00 83.12 155 LEU A O 1
ATOM 1235 N N . ILE A 1 156 ? 18.853 -1.518 -20.395 1.00 85.12 156 ILE A N 1
ATOM 1236 C CA . ILE A 1 156 ? 19.832 -0.723 -21.148 1.00 85.12 156 ILE A CA 1
ATOM 1237 C C . ILE A 1 156 ? 20.883 -1.650 -21.755 1.00 85.12 156 ILE A C 1
ATOM 1239 O O . ILE A 1 156 ? 21.204 -1.515 -22.933 1.00 85.12 156 ILE A O 1
ATOM 1243 N N . LYS A 1 157 ? 21.346 -2.645 -20.989 1.00 87.50 157 LYS A N 1
ATOM 1244 C CA . LYS A 1 157 ? 22.264 -3.668 -21.490 1.00 87.50 157 LYS A CA 1
ATOM 1245 C C . LYS A 1 157 ? 21.700 -4.391 -22.716 1.00 87.50 157 LYS A C 1
ATOM 1247 O O . LYS A 1 157 ? 22.362 -4.417 -23.740 1.00 87.50 157 LYS A O 1
ATOM 1252 N N . LYS A 1 158 ? 20.457 -4.887 -22.665 1.00 88.44 158 LYS A N 1
ATOM 1253 C CA . LYS A 1 158 ? 19.823 -5.567 -23.812 1.00 88.44 158 LYS A CA 1
ATOM 1254 C C . LYS A 1 158 ? 19.706 -4.683 -25.055 1.00 88.44 158 LYS A C 1
ATOM 1256 O O . LYS A 1 158 ? 19.909 -5.172 -26.163 1.00 88.44 158 LYS A O 1
ATOM 1261 N N . VAL A 1 159 ? 19.351 -3.406 -24.888 1.00 89.31 159 VAL A N 1
ATOM 1262 C CA . VAL A 1 159 ? 19.302 -2.445 -26.004 1.00 89.31 159 VAL A CA 1
ATOM 1263 C C . VAL A 1 159 ? 20.696 -2.260 -26.595 1.00 89.31 159 VAL A C 1
ATOM 1265 O O . VAL A 1 159 ? 20.872 -2.354 -27.805 1.00 89.31 159 VAL A O 1
ATOM 1268 N N . SER A 1 160 ? 21.685 -2.046 -25.733 1.00 88.31 160 SER A N 1
ATOM 1269 C CA . SER A 1 160 ? 23.082 -1.867 -26.108 1.00 88.31 160 SER A CA 1
ATOM 1270 C C . SER A 1 160 ? 23.631 -3.086 -26.859 1.00 88.31 160 SER A C 1
ATOM 1272 O O . SER A 1 160 ? 24.184 -2.936 -27.947 1.00 88.31 160 SER A O 1
ATOM 1274 N N . ASP A 1 161 ? 23.417 -4.291 -26.321 1.00 88.88 161 ASP A N 1
ATOM 1275 C CA . ASP A 1 161 ? 23.815 -5.570 -26.920 1.00 88.88 161 ASP A CA 1
ATOM 1276 C C . ASP A 1 161 ? 23.226 -5.706 -28.332 1.00 88.88 161 ASP A C 1
ATOM 1278 O O . ASP A 1 161 ? 23.961 -5.958 -29.281 1.00 88.88 161 ASP A O 1
ATOM 1282 N N . ARG A 1 162 ? 21.922 -5.437 -28.500 1.00 88.94 162 ARG A N 1
ATOM 1283 C CA . ARG A 1 162 ? 21.233 -5.474 -29.805 1.00 88.94 162 ARG A CA 1
ATOM 1284 C C . ARG A 1 162 ? 21.818 -4.490 -30.822 1.00 88.94 162 ARG A C 1
ATOM 1286 O O . ARG A 1 162 ? 21.950 -4.835 -31.993 1.00 88.94 162 ARG A O 1
ATOM 1293 N N . LEU A 1 163 ? 22.159 -3.268 -30.404 1.00 89.31 163 LEU A N 1
ATOM 1294 C CA . LEU A 1 163 ? 22.744 -2.254 -31.296 1.00 89.31 163 LEU A CA 1
ATOM 1295 C C . LEU A 1 163 ? 24.173 -2.613 -31.733 1.00 89.31 163 LEU A C 1
ATOM 1297 O O . LEU A 1 163 ? 24.578 -2.277 -32.849 1.00 89.31 163 LEU A O 1
ATOM 1301 N N . VAL A 1 164 ? 24.929 -3.296 -30.869 1.00 88.06 164 VAL A N 1
ATOM 1302 C CA . VAL A 1 164 ? 26.271 -3.801 -31.187 1.00 88.06 164 VAL A CA 1
ATOM 1303 C C . VAL A 1 164 ? 26.194 -5.060 -32.051 1.00 88.06 164 VAL A C 1
ATOM 1305 O O . VAL A 1 164 ? 26.927 -5.164 -33.031 1.00 88.06 164 VAL A O 1
ATOM 1308 N N . GLU A 1 165 ? 25.280 -5.982 -31.752 1.00 88.06 165 GLU A N 1
ATOM 1309 C CA . GLU A 1 165 ? 25.039 -7.204 -32.530 1.00 88.06 165 GLU A CA 1
ATOM 1310 C C . GLU A 1 165 ? 24.575 -6.889 -33.959 1.00 88.06 165 GLU A C 1
ATOM 1312 O O . GLU A 1 165 ? 24.998 -7.541 -34.909 1.00 88.06 165 GLU A O 1
ATOM 1317 N N . ALA A 1 166 ? 23.811 -5.810 -34.154 1.00 85.50 166 ALA A N 1
ATOM 1318 C CA . ALA A 1 166 ? 23.436 -5.329 -35.483 1.00 85.50 166 ALA A CA 1
ATOM 1319 C C . ALA A 1 166 ? 24.642 -5.097 -36.421 1.00 85.50 166 ALA A C 1
ATOM 1321 O O . ALA A 1 166 ? 24.484 -5.167 -37.640 1.00 85.50 166 ALA A O 1
ATOM 1322 N N . ARG A 1 167 ? 25.855 -4.880 -35.886 1.00 83.06 167 ARG A N 1
ATOM 1323 C CA . ARG A 1 167 ? 27.096 -4.756 -36.669 1.00 83.06 167 ARG A CA 1
ATOM 1324 C C . ARG A 1 167 ? 27.440 -6.024 -37.446 1.00 83.06 167 ARG A C 1
ATOM 1326 O O . ARG A 1 167 ? 27.805 -5.923 -38.615 1.00 83.06 167 ARG A O 1
ATOM 1333 N N . SER A 1 168 ? 27.383 -7.198 -36.812 1.00 83.31 168 SER A N 1
ATOM 1334 C CA . SER A 1 168 ? 27.740 -8.459 -37.482 1.00 83.31 168 SER A CA 1
ATOM 1335 C C . SER A 1 168 ? 26.742 -8.765 -38.595 1.00 83.31 168 SER A C 1
ATOM 1337 O O . SER A 1 168 ? 27.149 -9.069 -39.715 1.00 83.31 168 SER A O 1
ATOM 1339 N N . TYR A 1 169 ? 25.456 -8.550 -38.318 1.00 83.38 169 TYR A N 1
ATOM 1340 C CA . TYR A 1 169 ? 24.380 -8.680 -39.295 1.00 83.38 169 TYR A CA 1
ATOM 1341 C C . TYR A 1 169 ? 24.526 -7.706 -40.479 1.00 83.38 169 TYR A C 1
ATOM 1343 O O . TYR A 1 169 ? 24.364 -8.090 -41.637 1.00 83.38 169 TYR A O 1
ATOM 1351 N N . LEU A 1 170 ? 24.882 -6.446 -40.210 1.00 82.31 170 LEU A N 1
ATOM 1352 C CA . LEU A 1 170 ? 25.160 -5.443 -41.242 1.00 82.31 170 LEU A CA 1
ATOM 1353 C C . LEU A 1 170 ? 26.308 -5.854 -42.160 1.00 82.31 170 LEU A C 1
ATOM 1355 O O . LEU A 1 170 ? 26.192 -5.724 -43.377 1.00 82.31 170 LEU A O 1
ATOM 1359 N N . LEU A 1 171 ? 27.406 -6.352 -41.589 1.00 81.25 171 LEU A N 1
ATOM 1360 C CA . LEU A 1 171 ? 28.548 -6.830 -42.363 1.00 81.25 171 LEU A CA 1
ATOM 1361 C C . LEU A 1 171 ? 28.152 -8.010 -43.252 1.00 81.25 171 LEU A C 1
ATOM 1363 O O . LEU A 1 171 ? 28.455 -7.989 -44.441 1.00 81.25 171 LEU A O 1
ATOM 1367 N N . GLU A 1 172 ? 27.431 -8.992 -42.713 1.00 82.19 172 GLU A N 1
ATOM 1368 C CA . GLU A 1 172 ? 26.945 -10.147 -43.474 1.00 82.19 172 GLU A CA 1
ATOM 1369 C C . GLU A 1 172 ? 26.026 -9.728 -44.633 1.00 82.19 172 GLU A C 1
ATOM 1371 O O . GLU A 1 172 ? 26.200 -10.177 -45.767 1.00 82.19 172 GLU A O 1
ATOM 1376 N N . MET A 1 173 ? 25.106 -8.789 -44.390 1.00 78.69 173 MET A N 1
ATOM 1377 C CA . MET A 1 173 ? 24.235 -8.249 -45.433 1.00 78.69 173 MET A CA 1
ATOM 1378 C C . MET A 1 173 ? 25.018 -7.492 -46.513 1.00 78.69 173 MET A C 1
ATOM 1380 O O . MET A 1 173 ? 24.728 -7.649 -47.699 1.00 78.69 173 MET A O 1
ATOM 1384 N N . LEU A 1 174 ? 26.004 -6.677 -46.127 1.00 78.75 174 LEU A N 1
ATOM 1385 C CA . LEU A 1 174 ? 26.857 -5.950 -47.070 1.00 78.75 174 LEU A CA 1
ATOM 1386 C C . LEU A 1 174 ? 27.713 -6.908 -47.909 1.00 78.75 174 LEU A C 1
ATOM 1388 O O . LEU A 1 174 ? 27.828 -6.697 -49.114 1.00 78.75 174 LEU A O 1
ATOM 1392 N N . PHE A 1 175 ? 28.252 -7.979 -47.317 1.00 77.56 175 PHE A N 1
ATOM 1393 C CA . PHE A 1 175 ? 28.978 -9.023 -48.048 1.00 77.56 175 PHE A CA 1
ATOM 1394 C C . PHE A 1 175 ? 28.076 -9.774 -49.028 1.00 77.56 175 PHE A C 1
ATOM 1396 O O . PHE A 1 175 ? 28.463 -9.987 -50.175 1.00 77.56 175 PHE A O 1
ATOM 1403 N N . ASN A 1 176 ? 26.859 -10.128 -48.613 1.00 79.94 176 ASN A N 1
ATOM 1404 C CA . ASN A 1 176 ? 25.909 -10.803 -49.491 1.00 79.94 176 ASN A CA 1
ATOM 1405 C C . ASN A 1 176 ? 25.473 -9.895 -50.655 1.00 79.94 176 ASN A C 1
ATOM 1407 O O . ASN A 1 176 ? 25.427 -10.333 -51.800 1.00 79.94 176 ASN A O 1
ATOM 1411 N N . LYS A 1 177 ? 25.247 -8.597 -50.393 1.00 75.75 177 LYS A N 1
ATOM 1412 C CA . LYS A 1 177 ? 25.019 -7.612 -51.461 1.00 75.75 177 LYS A CA 1
ATOM 1413 C C . LYS A 1 177 ? 26.220 -7.494 -52.396 1.00 75.75 177 LYS A C 1
ATOM 1415 O O . LYS A 1 177 ? 26.021 -7.462 -53.603 1.00 75.75 177 LYS A O 1
ATOM 1420 N N . PHE A 1 178 ? 27.440 -7.475 -51.858 1.00 69.81 178 PHE 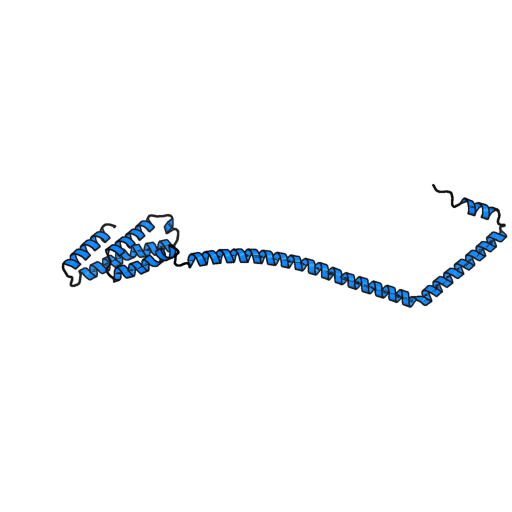A N 1
ATOM 1421 C CA . PHE A 1 178 ? 28.674 -7.436 -52.647 1.00 69.81 178 PHE A CA 1
ATOM 1422 C C . PHE A 1 178 ? 28.855 -8.666 -53.547 1.00 69.81 178 PHE A C 1
ATOM 1424 O O . PHE A 1 178 ? 29.423 -8.558 -54.627 1.00 69.81 178 PHE A O 1
ATOM 1431 N N . SER A 1 179 ? 28.343 -9.826 -53.130 1.00 70.06 179 SER A N 1
ATOM 1432 C CA . SER A 1 179 ? 28.366 -11.056 -53.927 1.00 70.06 179 SER A CA 1
ATOM 1433 C C . SER A 1 179 ? 27.338 -11.080 -55.073 1.00 70.06 179 SER A C 1
ATOM 1435 O O . SER A 1 179 ? 27.353 -12.019 -55.871 1.00 70.06 179 SER A O 1
ATOM 1437 N N . GLY A 1 180 ? 26.433 -10.098 -55.149 1.00 73.75 180 GLY A N 1
ATOM 1438 C CA . GLY A 1 180 ? 25.439 -9.951 -56.213 1.00 73.75 180 GLY A CA 1
ATOM 1439 C C . GLY A 1 180 ? 25.867 -8.970 -57.317 1.00 73.75 180 GLY A C 1
ATOM 1440 O O . GLY A 1 180 ? 26.906 -8.321 -57.212 1.00 73.75 180 GLY A O 1
ATOM 1441 N N . PRO A 1 181 ? 25.072 -8.828 -58.393 1.00 66.62 181 PRO A N 1
ATOM 1442 C CA . PRO A 1 181 ? 25.322 -7.822 -59.420 1.00 66.62 181 PRO A CA 1
ATOM 1443 C C . PRO A 1 181 ? 25.074 -6.419 -58.843 1.00 66.62 181 PRO A C 1
ATOM 1445 O O . PRO A 1 181 ? 23.944 -6.081 -58.495 1.00 66.62 181 PRO A O 1
ATOM 1448 N N . LEU A 1 182 ? 26.131 -5.612 -58.738 1.00 67.69 182 LEU A N 1
ATOM 1449 C CA . LEU A 1 182 ? 26.089 -4.242 -58.223 1.00 67.69 182 LEU A CA 1
ATOM 1450 C C . LEU A 1 182 ? 26.642 -3.254 -59.250 1.00 67.69 182 LEU A C 1
ATOM 1452 O O . LEU A 1 182 ? 27.583 -3.560 -59.983 1.00 67.69 182 LEU A O 1
ATOM 1456 N N . ASP A 1 183 ? 26.094 -2.040 -59.248 1.00 73.88 183 ASP A N 1
ATOM 1457 C CA . ASP A 1 183 ? 26.671 -0.908 -59.971 1.00 73.88 183 ASP A CA 1
ATOM 1458 C C . ASP A 1 183 ? 27.963 -0.417 -59.278 1.00 73.88 183 ASP A C 1
ATOM 1460 O O . ASP A 1 183 ? 28.172 -0.596 -58.070 1.00 73.88 183 ASP A O 1
ATOM 1464 N N . LEU A 1 184 ? 28.858 0.224 -60.031 1.00 67.62 184 LEU A N 1
ATOM 1465 C CA . LEU A 1 184 ? 30.164 0.687 -59.553 1.00 67.62 184 LEU A CA 1
ATOM 1466 C C . LEU A 1 184 ? 30.020 1.705 -58.409 1.00 67.62 184 LEU A C 1
ATOM 1468 O O . LEU A 1 184 ? 30.757 1.654 -57.421 1.00 67.62 184 LEU A O 1
ATOM 1472 N N . ALA A 1 185 ? 29.033 2.599 -58.506 1.00 74.06 185 ALA A N 1
ATOM 1473 C CA . ALA A 1 185 ? 28.746 3.593 -57.475 1.00 74.06 185 ALA A CA 1
ATOM 1474 C C . ALA A 1 185 ? 28.247 2.956 -56.163 1.00 74.06 185 ALA A C 1
ATOM 1476 O O . ALA A 1 185 ? 28.590 3.423 -55.073 1.00 74.06 185 ALA A O 1
ATOM 1477 N N . GLU A 1 186 ? 27.466 1.876 -56.247 1.00 67.56 186 GLU A N 1
ATOM 1478 C CA . GLU A 1 186 ? 27.009 1.118 -55.077 1.00 67.56 186 GLU A CA 1
ATOM 1479 C C . GLU A 1 186 ? 28.140 0.292 -54.464 1.00 67.56 186 GLU A C 1
ATOM 1481 O O . GLU A 1 186 ? 28.286 0.264 -53.243 1.00 67.56 186 GLU A O 1
ATOM 1486 N N . SER A 1 187 ? 29.007 -0.284 -55.297 1.00 68.00 187 SER A N 1
ATOM 1487 C CA . SER A 1 187 ? 30.173 -1.060 -54.862 1.00 68.00 187 SER A CA 1
ATOM 1488 C C . SER A 1 187 ? 31.145 -0.220 -54.025 1.00 68.00 187 SER A C 1
ATOM 1490 O O . SER A 1 187 ? 31.567 -0.645 -52.950 1.00 68.00 187 SER A O 1
ATOM 1492 N N . ILE A 1 188 ? 31.438 1.017 -54.448 1.00 77.31 188 ILE A N 1
ATOM 1493 C CA . ILE A 1 188 ? 32.288 1.949 -53.684 1.00 77.31 188 ILE A CA 1
ATOM 1494 C C . ILE A 1 188 ? 31.644 2.305 -52.335 1.00 77.31 188 ILE A C 1
ATOM 1496 O O . ILE A 1 188 ? 32.328 2.342 -51.307 1.00 77.31 188 ILE A O 1
ATOM 1500 N N . LYS A 1 189 ? 30.323 2.536 -52.306 1.00 75.88 189 LYS A N 1
ATOM 1501 C CA . LYS A 1 189 ? 29.594 2.814 -51.058 1.00 75.88 189 LYS A CA 1
ATOM 1502 C C . LYS A 1 189 ? 29.628 1.618 -50.109 1.00 75.88 189 LYS A C 1
ATOM 1504 O O . LYS A 1 189 ? 29.866 1.813 -48.919 1.00 75.88 189 LYS A O 1
ATOM 1509 N N . VAL A 1 190 ? 29.417 0.402 -50.606 1.00 72.50 190 VAL A N 1
ATOM 1510 C CA . VAL A 1 190 ? 29.451 -0.827 -49.799 1.00 72.50 190 VAL A CA 1
ATOM 1511 C C . VAL A 1 190 ? 30.842 -1.045 -49.202 1.00 72.50 190 VAL A C 1
ATOM 1513 O O . VAL A 1 190 ? 30.936 -1.240 -47.994 1.00 72.50 190 VAL A O 1
ATOM 1516 N N . VAL A 1 191 ? 31.912 -0.906 -49.997 1.00 76.12 191 VAL A N 1
ATOM 1517 C CA . VAL A 1 191 ? 33.309 -1.067 -49.541 1.00 76.12 191 VAL A CA 1
ATOM 1518 C C . VAL A 1 191 ? 33.709 -0.014 -48.502 1.00 76.12 191 VAL A C 1
ATOM 1520 O O . VAL A 1 191 ? 34.368 -0.318 -47.509 1.00 76.12 191 VAL A O 1
ATOM 1523 N N . ASN A 1 192 ? 33.297 1.241 -48.688 1.00 78.00 192 ASN A N 1
ATOM 1524 C CA . ASN A 1 192 ? 33.579 2.283 -47.702 1.00 78.00 192 ASN A CA 1
ATOM 1525 C C . ASN A 1 192 ? 32.862 2.002 -46.370 1.00 78.00 192 ASN A C 1
ATOM 1527 O O . ASN A 1 192 ? 33.449 2.141 -45.298 1.00 78.00 192 ASN A O 1
ATOM 1531 N N . ASN A 1 193 ? 31.604 1.557 -46.424 1.00 72.94 193 ASN A N 1
ATOM 1532 C CA . ASN A 1 193 ? 30.857 1.206 -45.221 1.00 72.94 193 ASN A CA 1
ATOM 1533 C C . ASN A 1 193 ? 31.428 -0.040 -44.532 1.00 72.94 193 ASN A C 1
ATOM 1535 O O . ASN A 1 193 ? 31.618 -0.006 -43.319 1.00 72.94 193 ASN A O 1
ATOM 1539 N N . THR A 1 194 ? 31.784 -1.104 -45.261 1.00 71.81 194 THR A N 1
ATOM 1540 C CA . THR A 1 194 ? 32.431 -2.280 -44.653 1.00 71.81 194 THR A CA 1
ATOM 1541 C C . THR A 1 194 ? 33.744 -1.912 -43.975 1.00 71.81 194 THR A C 1
ATOM 1543 O O . THR A 1 194 ? 33.962 -2.368 -42.857 1.00 71.81 194 THR A O 1
ATOM 1546 N N . ASN A 1 195 ? 34.560 -1.028 -44.560 1.00 73.44 195 ASN A N 1
ATOM 1547 C CA . ASN A 1 195 ? 35.772 -0.515 -43.913 1.00 73.44 195 ASN A CA 1
ATOM 1548 C C . ASN A 1 195 ? 35.461 0.238 -42.610 1.00 73.44 195 ASN A C 1
ATOM 1550 O O . ASN A 1 195 ? 36.077 -0.050 -41.583 1.00 73.44 195 ASN A O 1
ATOM 1554 N N . LYS A 1 196 ? 34.467 1.140 -42.606 1.00 75.38 196 LYS A N 1
ATOM 1555 C CA . LYS A 1 196 ? 34.024 1.839 -41.382 1.00 75.38 196 LYS A CA 1
ATOM 1556 C C . LYS A 1 196 ? 33.607 0.857 -40.288 1.00 75.38 196 LYS A C 1
ATOM 1558 O O . LYS A 1 196 ? 34.025 1.002 -39.146 1.00 75.38 196 LYS A O 1
ATOM 1563 N N . PHE A 1 197 ? 32.827 -0.166 -40.631 1.00 70.81 197 PHE A N 1
ATOM 1564 C CA . PHE A 1 197 ? 32.406 -1.195 -39.680 1.00 70.81 197 PHE A CA 1
ATOM 1565 C C . PHE A 1 197 ? 33.528 -2.177 -39.310 1.00 70.81 197 PHE A C 1
ATOM 1567 O O . PHE A 1 197 ? 33.415 -2.833 -38.279 1.00 70.81 197 PHE A O 1
ATOM 1574 N N . TRP A 1 198 ? 34.605 -2.300 -40.089 1.00 65.62 198 TRP A N 1
ATOM 1575 C CA . TRP A 1 198 ? 35.749 -3.178 -39.797 1.00 65.62 198 TRP A CA 1
ATOM 1576 C C . TRP A 1 198 ? 36.775 -2.554 -38.845 1.00 65.62 198 TRP A C 1
ATOM 1578 O O . TRP A 1 198 ? 37.324 -3.268 -38.010 1.00 65.62 198 TRP A O 1
ATOM 1588 N N . ILE A 1 199 ? 36.996 -1.238 -38.923 1.00 63.44 199 ILE A N 1
ATOM 1589 C CA . ILE A 1 199 ? 38.041 -0.509 -38.172 1.00 63.44 199 ILE A CA 1
ATOM 1590 C C . ILE A 1 199 ? 37.860 -0.570 -36.638 1.00 63.44 199 ILE A C 1
ATOM 1592 O O . ILE A 1 199 ? 38.812 -0.356 -35.898 1.00 63.44 199 ILE A O 1
ATOM 1596 N N . PHE A 1 200 ? 36.676 -0.933 -36.139 1.00 56.41 200 PHE A N 1
ATOM 1597 C CA . PHE A 1 200 ? 36.355 -0.991 -34.702 1.00 56.41 200 PHE A CA 1
ATOM 1598 C C . PHE A 1 200 ? 36.472 -2.398 -34.091 1.00 56.41 200 PHE A C 1
ATOM 1600 O O . PHE A 1 200 ? 35.670 -2.760 -33.227 1.00 56.41 200 PHE A O 1
ATOM 1607 N N . ARG A 1 201 ? 37.347 -3.261 -34.619 1.00 45.53 201 ARG A N 1
ATOM 1608 C CA . ARG A 1 201 ? 37.605 -4.590 -34.036 1.00 45.53 201 ARG A CA 1
ATOM 1609 C C . ARG A 1 201 ? 38.506 -4.495 -32.808 1.00 45.53 201 ARG A C 1
ATOM 1611 O O . ARG A 1 201 ? 39.459 -3.692 -32.850 1.00 45.53 201 ARG A O 1
#

pLDDT: mean 82.83, std 13.12, range [40.62, 96.88]

Radius of gyration: 55.19 Å; chains: 1; bounding box: 88×32×151 Å

Secondary structure (DSSP, 8-state):
---SSSHHHHHHHHHS-HHHHHHHHHHHHHHHHHHHHHHHHHHHHTHHHHHHHHHHHHHHHHHHHHHHHHHHHHHHHHHHHHHHHHHHHHHHHHHHHHHHHHHHHH-TTSHHHHHHHHHHHHHHH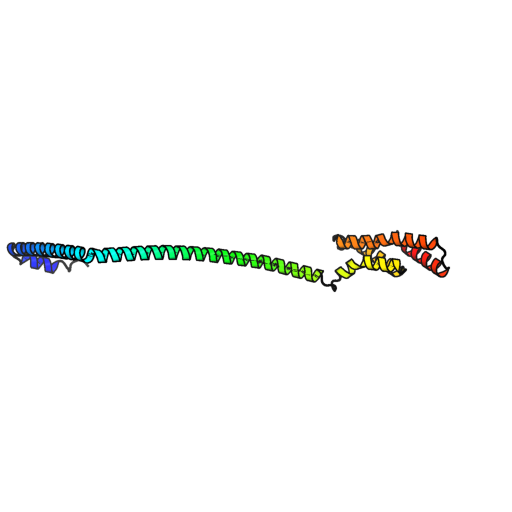HHHT-HHHHHHHHHHHHHHHH-TTTTTSHHHHHHHHHHHHHHHHHHHHHHHHHTS---HHHHHHHHHHHHHHHTT-

Sequence (201 aa):
MENDIQLPIENDIRTIGLEQMRRERVLLASELKSIESQISDLAFKNYGTYADAGRATHDCSKTFGGMREGTEDLSARSEELTNAFQDFRKKAKLLAAEQELIQKALDKSNPLWELLSLPSKMDVCIRAGYYDLAYSLTNYGMQLHQQSQLIKNPLIKKVSDRLVEARSYLLEMLFNKFSGPLDLAESIKVVNNTNKFWIFR

Organism: NCBI:txid2654633